Protein AF-A0A4Q2V1C2-F1 (afdb_monomer_lite)

pLDDT: mean 81.98, std 12.79, range [40.47, 96.19]

Secondary structure (DSSP, 8-state):
--TTSPPPHHHHHHHHHHHHHHHPSPEEEEETTEEEEEEEEHHHHHHHHHT-EEEEEEEEE-SS-TTSEEEEEEEEEP---HHHHHHHHHHHHHTTSEEETTSS---S--SSS-EEEE-HHHHHHHHHHHHHHT---HHHHHHHHHH----B-----TTT-PPP--HHHHHHH--------TTGGGGS-S-PPPEEEEEETTEEEEEE--HHHHHHHHHHHBS---HHHHHHHHHTT-

InterPro domains:
  IPR000591 DEP domain [PF00610] (192-237)
  IPR000591 DEP domain [PS50186] (188-238)
  IPR000591 DEP domain [SM00049] (19-120)
  IPR036388 Winged helix-like DNA-binding domain superfamily [G3DSA:1.10.10.10] (6-118)
  IPR036388 Winged helix-like DNA-binding domain superfamily [G3DSA:1.10.10.10] (180-238)
  IPR036390 Winged helix DNA-binding domain superfamily [SSF46785] (9-134)
  IPR036390 Winged helix DNA-binding domain superfamily [SSF46785] (173-238)
  IPR058855 RGS1/SST2-like, Fungal-Differentiation Regulator domain [PF25889] (11-145)

Sequence (238 aa):
MTDDDRPFTRDFKDLLSTLVVSLLPLSAHRVRLTQAEYTFISEDAINNLGSFKFSQSNRMPDPEDPSRIVTTATTTTFSMAKDMARPICQRFVDARFDESADGKYQQVYNMKGSIWQLTPKGITVLDRFCSRNGIQQKQMSELVNLGATKLVLLERDSRSDKLPHDQGTLEATVSAADSDSLHDYKNGLIGVTMAAERKVNGNMYRDTFTGKATTDWLMDCCTIVDKRETVEIVTLFV

Radius of gyration: 20.55 Å; chains: 1; bounding box: 59×57×51 Å

Structure (mmCIF, N/CA/C/O backbone):
data_AF-A0A4Q2V1C2-F1
#
_entry.id   AF-A0A4Q2V1C2-F1
#
loop_
_atom_site.group_PDB
_atom_site.id
_atom_site.type_symbol
_atom_site.label_atom_id
_atom_site.label_alt_id
_atom_site.label_comp_id
_atom_site.label_asym_id
_atom_site.label_entity_id
_atom_site.label_seq_id
_atom_site.pdbx_PDB_ins_code
_atom_site.Cartn_x
_atom_site.Cartn_y
_atom_site.Cartn_z
_atom_site.occupancy
_atom_site.B_iso_or_equiv
_atom_site.auth_seq_id
_atom_site.auth_comp_id
_atom_site.auth_asym_id
_atom_site.auth_atom_id
_atom_site.pdbx_PDB_model_num
ATOM 1 N N . MET A 1 1 ? -7.186 -13.401 -10.366 1.00 50.22 1 MET A N 1
ATOM 2 C CA . MET A 1 1 ? -8.202 -12.430 -9.911 1.00 50.22 1 MET A CA 1
ATOM 3 C C . MET A 1 1 ? -9.072 -13.137 -8.896 1.00 50.22 1 MET A C 1
ATOM 5 O O . MET A 1 1 ? -9.284 -14.333 -9.060 1.00 50.22 1 MET A O 1
ATOM 9 N N . THR A 1 2 ? -9.454 -12.455 -7.820 1.00 62.41 2 THR A N 1
ATOM 10 C CA . THR A 1 2 ? -10.395 -12.993 -6.822 1.00 62.41 2 THR A CA 1
ATOM 11 C C . THR A 1 2 ? -11.828 -12.937 -7.362 1.00 62.41 2 THR A C 1
ATOM 13 O O . THR A 1 2 ? -12.056 -12.302 -8.389 1.00 62.41 2 THR A O 1
ATOM 16 N N . ASP A 1 3 ? -12.791 -13.480 -6.616 1.00 60.59 3 ASP A N 1
ATOM 17 C CA . ASP A 1 3 ? -14.223 -13.470 -6.965 1.00 60.59 3 ASP A CA 1
ATOM 18 C C . ASP A 1 3 ? -14.789 -12.065 -7.277 1.00 60.59 3 ASP A C 1
ATOM 20 O O . ASP A 1 3 ? -15.696 -11.939 -8.092 1.00 60.59 3 ASP A O 1
ATOM 24 N N . ASP A 1 4 ? -14.210 -11.007 -6.692 1.00 64.88 4 ASP A N 1
ATOM 25 C CA . ASP A 1 4 ? -14.623 -9.606 -6.897 1.00 64.88 4 ASP A CA 1
ATOM 26 C C . ASP A 1 4 ? -13.775 -8.839 -7.942 1.00 64.88 4 ASP A C 1
ATOM 28 O O . ASP A 1 4 ? -13.641 -7.615 -7.864 1.00 64.88 4 ASP A O 1
ATOM 32 N N . ASP A 1 5 ? -13.118 -9.541 -8.875 1.00 65.38 5 ASP A N 1
ATOM 33 C CA . ASP A 1 5 ? -12.248 -8.982 -9.934 1.00 65.38 5 ASP A CA 1
ATOM 34 C C . ASP A 1 5 ? -11.049 -8.139 -9.442 1.00 65.38 5 ASP A C 1
ATOM 36 O O . ASP A 1 5 ? -10.317 -7.515 -10.221 1.00 65.38 5 ASP A O 1
ATOM 40 N N . ARG A 1 6 ? -10.777 -8.136 -8.133 1.00 73.12 6 ARG A N 1
ATOM 41 C CA . ARG A 1 6 ? -9.581 -7.508 -7.565 1.00 73.12 6 ARG A CA 1
ATOM 42 C C . ARG A 1 6 ? -8.350 -8.419 -7.717 1.00 73.12 6 ARG A C 1
ATOM 44 O O . ARG A 1 6 ? -8.460 -9.653 -7.720 1.00 73.12 6 ARG A O 1
ATOM 51 N N . PRO A 1 7 ? -7.151 -7.834 -7.894 1.00 80.44 7 PRO A N 1
ATOM 52 C CA . PRO A 1 7 ? -5.913 -8.595 -7.790 1.00 80.44 7 PRO A CA 1
ATOM 53 C C . PRO A 1 7 ? -5.755 -9.135 -6.365 1.00 80.44 7 PRO A C 1
ATOM 55 O O . PRO A 1 7 ? -6.263 -8.539 -5.416 1.00 80.44 7 PRO A O 1
ATOM 58 N N . PHE A 1 8 ? -5.019 -10.239 -6.222 1.00 85.19 8 PHE A N 1
ATOM 59 C CA . PHE A 1 8 ? -4.657 -10.753 -4.904 1.00 85.19 8 PHE A CA 1
ATOM 60 C C . PHE A 1 8 ? -3.872 -9.688 -4.138 1.00 85.19 8 PHE A C 1
ATOM 62 O O . PHE A 1 8 ? -3.018 -8.993 -4.693 1.00 85.19 8 PHE A O 1
ATOM 69 N N . THR A 1 9 ? -4.113 -9.598 -2.838 1.00 90.38 9 THR A N 1
ATOM 70 C CA . THR A 1 9 ? -3.507 -8.590 -1.967 1.00 90.38 9 THR A CA 1
ATOM 71 C C . THR A 1 9 ? -1.985 -8.670 -1.947 1.00 90.38 9 THR A C 1
ATOM 73 O O . THR A 1 9 ? -1.310 -7.644 -1.847 1.00 90.38 9 THR A O 1
ATOM 76 N N . ARG A 1 10 ? -1.422 -9.879 -2.063 1.00 88.69 10 ARG A N 1
ATOM 77 C CA . ARG A 1 10 ? 0.026 -10.068 -2.213 1.00 88.69 10 ARG A CA 1
ATOM 78 C C . ARG A 1 10 ? 0.537 -9.430 -3.503 1.00 88.69 10 ARG A C 1
ATOM 80 O O . ARG A 1 10 ? 1.459 -8.626 -3.446 1.00 88.69 10 ARG A O 1
A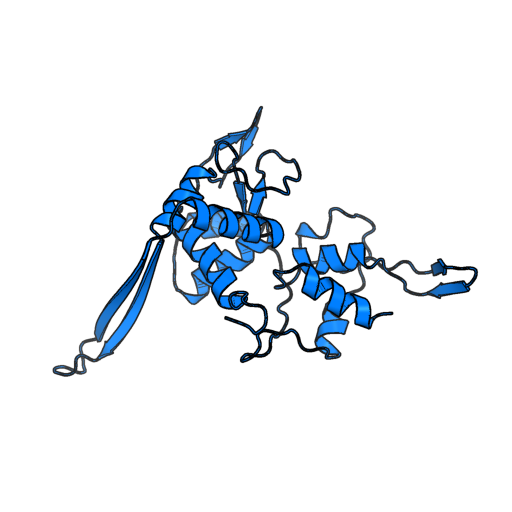TOM 87 N N . ASP A 1 11 ? -0.091 -9.739 -4.631 1.00 87.94 11 ASP A N 1
ATOM 88 C CA . ASP A 1 11 ? 0.330 -9.238 -5.941 1.00 87.94 11 ASP A CA 1
ATOM 89 C C . ASP A 1 11 ? 0.179 -7.711 -6.018 1.00 87.94 11 ASP A C 1
ATOM 91 O O . ASP A 1 11 ? 1.019 -7.023 -6.589 1.00 87.94 11 ASP A O 1
ATOM 95 N N . PHE A 1 12 ? -0.849 -7.157 -5.369 1.00 91.75 12 PHE A N 1
ATOM 96 C CA . PHE A 1 12 ? -1.052 -5.713 -5.267 1.00 91.75 12 PHE A CA 1
ATOM 97 C C . PHE A 1 12 ? 0.057 -5.003 -4.465 1.00 91.75 12 PHE A C 1
ATOM 99 O O . PHE A 1 12 ? 0.540 -3.947 -4.874 1.00 91.75 12 PHE A O 1
ATOM 106 N N . LYS A 1 13 ? 0.512 -5.595 -3.353 1.00 92.94 13 LYS A N 1
ATOM 107 C CA . LYS A 1 13 ? 1.656 -5.097 -2.563 1.00 92.94 13 LYS A CA 1
ATOM 108 C C . LYS A 1 13 ? 2.979 -5.216 -3.316 1.00 92.94 13 LYS A C 1
ATOM 110 O O . LYS A 1 13 ? 3.824 -4.323 -3.241 1.00 92.94 13 LYS A O 1
ATOM 115 N N . ASP A 1 14 ? 3.151 -6.310 -4.047 1.00 91.50 14 ASP A N 1
ATOM 116 C CA . ASP A 1 14 ? 4.330 -6.540 -4.875 1.00 91.50 14 ASP A CA 1
ATOM 117 C C . ASP A 1 14 ? 4.375 -5.552 -6.049 1.00 91.50 14 ASP A C 1
ATOM 119 O O . ASP A 1 14 ? 5.451 -5.065 -6.397 1.00 91.50 14 ASP A O 1
ATOM 123 N N . LEU A 1 15 ? 3.216 -5.185 -6.607 1.00 91.19 15 LEU A N 1
ATOM 124 C CA . LEU A 1 15 ? 3.098 -4.161 -7.644 1.00 91.19 15 LEU A CA 1
ATOM 125 C C . LEU A 1 15 ? 3.537 -2.782 -7.135 1.00 91.19 15 LEU A C 1
ATOM 127 O O . LEU A 1 15 ? 4.361 -2.143 -7.789 1.00 91.19 15 LEU A O 1
ATOM 131 N N . LEU A 1 16 ? 3.053 -2.355 -5.960 1.00 94.62 16 LEU A N 1
ATOM 132 C CA . LEU A 1 16 ? 3.532 -1.132 -5.299 1.00 94.62 16 LEU A CA 1
ATOM 133 C C . LEU A 1 16 ? 5.053 -1.181 -5.118 1.00 94.62 16 LEU A C 1
ATOM 135 O O . LEU A 1 16 ? 5.765 -0.257 -5.500 1.00 94.62 16 LEU A O 1
ATOM 139 N N . SER A 1 17 ? 5.556 -2.272 -4.542 1.00 94.44 17 SER A N 1
ATOM 140 C CA . SER A 1 17 ? 6.973 -2.385 -4.200 1.00 94.44 17 SER A CA 1
ATOM 141 C C . SER A 1 17 ? 7.856 -2.352 -5.444 1.00 94.44 17 SER A C 1
ATOM 143 O O . SER A 1 17 ? 8.878 -1.676 -5.463 1.00 94.44 17 SER A O 1
ATOM 145 N N . THR A 1 18 ? 7.436 -3.027 -6.512 1.00 90.69 18 THR A N 1
ATOM 146 C CA . THR A 1 18 ? 8.155 -3.019 -7.789 1.00 90.69 18 THR A CA 1
ATOM 147 C C . THR A 1 18 ? 8.153 -1.627 -8.419 1.00 90.69 18 THR A C 1
ATOM 149 O O . THR A 1 18 ? 9.194 -1.186 -8.904 1.00 90.69 18 THR A O 1
ATOM 152 N N . LEU A 1 19 ? 7.020 -0.913 -8.368 1.00 92.75 19 LEU A N 1
ATOM 153 C CA . LEU A 1 19 ? 6.944 0.478 -8.811 1.00 92.75 19 LEU A CA 1
ATOM 154 C C . LEU A 1 19 ? 7.956 1.336 -8.049 1.00 92.75 19 LEU A C 1
ATOM 156 O O . LEU A 1 19 ? 8.794 1.979 -8.674 1.00 92.75 19 LEU A O 1
ATOM 160 N N . VAL A 1 20 ? 7.946 1.309 -6.716 1.00 94.31 20 VAL A N 1
ATOM 161 C CA . VAL A 1 20 ? 8.861 2.149 -5.932 1.00 94.31 20 VAL A CA 1
ATOM 162 C C . VAL A 1 20 ? 10.317 1.762 -6.175 1.00 94.31 20 VAL A C 1
ATOM 164 O O . VAL A 1 20 ? 11.134 2.646 -6.401 1.00 94.31 20 VAL A O 1
ATOM 167 N N . VAL A 1 21 ? 10.647 0.465 -6.222 1.00 92.00 21 VAL A N 1
ATOM 168 C CA . VAL A 1 21 ? 12.006 -0.003 -6.549 1.00 92.00 21 VAL A CA 1
ATOM 169 C C . VAL A 1 21 ? 12.475 0.545 -7.895 1.00 92.00 21 VAL A C 1
ATOM 171 O O . VAL A 1 21 ? 13.628 0.946 -8.021 1.00 92.00 21 VAL A O 1
ATOM 174 N N . SER A 1 22 ? 11.596 0.594 -8.893 1.00 90.44 22 SER A N 1
ATOM 175 C CA . SER A 1 22 ? 11.933 1.125 -10.215 1.00 90.44 22 SER A CA 1
ATOM 176 C C . SER A 1 22 ? 12.067 2.655 -10.263 1.00 90.44 22 SER A C 1
ATOM 178 O O . SER A 1 22 ? 12.644 3.181 -11.213 1.00 90.44 22 SER A O 1
ATOM 180 N N . LEU A 1 23 ? 11.542 3.357 -9.253 1.00 92.31 23 LEU A N 1
ATOM 181 C CA . LEU A 1 23 ? 11.701 4.798 -9.054 1.00 92.31 23 LEU A CA 1
ATOM 182 C C . LEU A 1 23 ? 12.908 5.133 -8.164 1.00 92.31 23 LEU A C 1
ATOM 184 O O . LEU A 1 23 ? 13.237 6.307 -8.018 1.00 92.31 23 LEU A O 1
ATOM 188 N N . LEU A 1 24 ? 13.569 4.137 -7.561 1.00 90.12 24 LEU A N 1
ATOM 189 C CA . LEU A 1 24 ? 14.760 4.380 -6.754 1.00 90.12 24 LEU A CA 1
ATOM 190 C C . LEU A 1 24 ? 15.947 4.827 -7.636 1.00 90.12 24 LEU A C 1
ATOM 192 O O . LEU A 1 24 ? 16.193 4.226 -8.685 1.00 90.12 24 LEU A O 1
ATOM 196 N N . PRO A 1 25 ? 16.749 5.807 -7.176 1.00 93.38 25 PRO A N 1
ATOM 197 C CA . PRO A 1 25 ? 16.585 6.533 -5.917 1.00 93.38 25 PRO A CA 1
ATOM 198 C C . PRO A 1 25 ? 15.477 7.604 -5.978 1.00 93.38 25 PRO A C 1
ATOM 200 O O . PRO A 1 25 ? 15.414 8.397 -6.916 1.00 93.38 25 PRO A O 1
ATOM 203 N N . LEU A 1 26 ? 14.642 7.666 -4.935 1.00 93.75 26 LEU A N 1
ATOM 204 C CA . LEU A 1 26 ? 13.635 8.714 -4.763 1.00 93.75 26 LEU A CA 1
ATOM 205 C C . LEU A 1 26 ? 14.312 10.073 -4.575 1.00 93.75 26 LEU A C 1
ATOM 207 O O . LEU A 1 26 ? 15.364 10.176 -3.940 1.00 93.75 26 LEU A O 1
ATOM 211 N N . SER A 1 27 ? 13.688 11.118 -5.109 1.00 92.88 27 SER A N 1
ATOM 212 C CA . SER A 1 27 ? 14.264 12.462 -5.152 1.00 92.88 27 SER A CA 1
ATOM 213 C C . SER A 1 27 ? 13.623 13.386 -4.123 1.00 92.88 27 SER A C 1
ATOM 215 O O . SER A 1 27 ? 12.524 13.139 -3.624 1.00 92.88 27 SER A O 1
ATOM 217 N N . ALA A 1 28 ? 14.305 14.481 -3.808 1.00 93.56 28 ALA A N 1
ATOM 218 C CA . ALA A 1 28 ? 13.717 15.552 -3.026 1.00 93.56 28 ALA A CA 1
ATOM 219 C C . ALA A 1 28 ? 12.961 16.514 -3.944 1.00 93.56 28 ALA A C 1
ATOM 221 O O . ALA A 1 28 ? 13.507 16.986 -4.943 1.00 93.56 28 ALA A O 1
ATOM 222 N N . HIS A 1 29 ? 11.721 16.841 -3.592 1.00 94.56 29 HIS A N 1
ATOM 223 C CA . HIS A 1 29 ? 10.921 17.803 -4.340 1.00 94.56 29 HIS A CA 1
ATOM 224 C C . HIS A 1 29 ? 10.479 18.949 -3.436 1.00 94.56 29 HIS A C 1
ATOM 226 O O . HIS A 1 29 ? 10.170 18.779 -2.254 1.00 94.56 29 HIS A O 1
ATOM 232 N N . ARG A 1 30 ? 10.441 20.158 -4.002 1.00 90.00 30 ARG A N 1
ATOM 233 C CA . ARG A 1 30 ? 9.943 21.334 -3.292 1.00 90.00 30 ARG A CA 1
ATOM 234 C C . ARG A 1 30 ? 8.421 21.298 -3.255 1.00 90.00 30 ARG A C 1
ATOM 236 O O . ARG A 1 30 ? 7.772 21.317 -4.297 1.00 90.00 30 ARG A O 1
ATOM 243 N N . VAL A 1 31 ? 7.864 21.344 -2.052 1.00 85.94 31 VAL A N 1
ATOM 244 C CA . VAL A 1 31 ? 6.424 21.388 -1.820 1.00 85.94 31 VAL A CA 1
ATOM 245 C C . VAL A 1 31 ? 6.095 22.662 -1.050 1.00 85.94 31 VAL A C 1
ATOM 247 O O . VAL A 1 31 ? 6.377 22.803 0.137 1.00 85.94 31 VAL A O 1
ATOM 250 N N . ARG A 1 32 ? 5.506 23.644 -1.741 1.00 80.31 32 ARG A N 1
ATOM 251 C CA . ARG A 1 32 ? 5.244 24.995 -1.206 1.00 80.31 32 ARG A CA 1
ATOM 252 C C . ARG A 1 32 ? 6.526 25.678 -0.682 1.00 80.31 32 ARG A C 1
ATOM 254 O O . ARG A 1 32 ? 7.345 26.152 -1.474 1.00 80.31 32 ARG A O 1
ATOM 261 N N . LEU A 1 33 ? 6.671 25.767 0.643 1.00 83.50 33 LEU A N 1
ATOM 262 C CA . LEU A 1 33 ? 7.766 26.442 1.349 1.00 83.50 33 LEU A CA 1
ATOM 263 C C . LEU A 1 33 ? 8.803 25.463 1.916 1.00 83.50 33 LEU A C 1
ATOM 265 O O . LEU A 1 33 ? 9.842 25.913 2.388 1.00 83.50 33 LEU A O 1
ATOM 269 N N . THR A 1 34 ? 8.540 24.157 1.865 1.00 86.56 34 THR A N 1
ATOM 270 C CA . THR A 1 34 ? 9.420 23.114 2.402 1.00 86.56 34 THR A CA 1
ATOM 271 C C . THR A 1 34 ? 9.931 22.205 1.287 1.00 86.56 34 THR A C 1
ATOM 273 O O . THR A 1 34 ? 9.389 22.167 0.180 1.00 86.56 34 THR A O 1
ATOM 276 N N . GLN A 1 35 ? 11.012 21.487 1.569 1.00 88.94 35 GLN A N 1
AT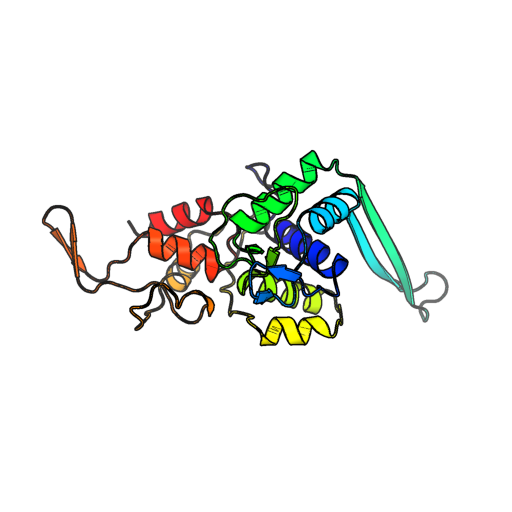OM 277 C CA . GLN A 1 35 ? 11.525 20.417 0.722 1.00 88.94 35 GLN A CA 1
ATOM 278 C C . GLN A 1 35 ? 11.143 19.088 1.366 1.00 88.94 35 GLN A C 1
ATOM 280 O O . GLN A 1 35 ? 11.389 18.893 2.555 1.00 88.94 35 GLN A O 1
ATOM 285 N N . ALA A 1 36 ? 10.494 18.219 0.596 1.00 90.94 36 ALA A N 1
ATOM 286 C CA . ALA A 1 36 ? 10.142 16.875 1.022 1.00 90.94 36 ALA A CA 1
ATOM 287 C C . ALA A 1 36 ? 11.142 15.890 0.408 1.00 90.94 36 ALA A C 1
ATOM 289 O O . ALA A 1 36 ? 11.310 15.841 -0.813 1.00 90.94 36 ALA A O 1
ATOM 290 N N . GLU A 1 37 ? 11.828 15.145 1.268 1.00 92.88 37 GLU A N 1
ATOM 291 C CA . GLU A 1 37 ? 12.797 14.116 0.890 1.00 92.88 37 GLU A CA 1
ATOM 292 C C . GLU A 1 37 ? 12.085 12.797 0.555 1.00 92.88 37 GLU A C 1
ATOM 294 O O . GLU A 1 37 ? 10.981 12.547 1.033 1.00 92.88 37 GLU A O 1
ATOM 299 N N . TYR A 1 38 ? 12.734 11.935 -0.233 1.00 93.81 38 TYR A N 1
ATOM 300 C CA . TYR A 1 38 ? 12.223 10.604 -0.599 1.00 93.81 38 TYR A CA 1
ATOM 301 C C . TYR A 1 38 ? 10.826 10.622 -1.243 1.00 93.81 38 TYR A C 1
ATOM 303 O O . TYR A 1 38 ? 9.935 9.851 -0.885 1.00 93.81 38 TYR A O 1
ATOM 311 N N . THR A 1 39 ? 10.640 11.505 -2.221 1.00 95.56 39 THR A N 1
ATOM 312 C CA . THR A 1 39 ? 9.370 11.695 -2.928 1.00 95.56 39 THR A CA 1
ATOM 313 C C . THR A 1 39 ? 9.464 11.301 -4.401 1.00 95.56 39 THR A C 1
ATOM 315 O O . THR A 1 39 ? 10.550 11.195 -4.979 1.00 95.56 39 THR A O 1
ATOM 318 N N . PHE A 1 40 ? 8.304 11.119 -5.031 1.00 96.19 40 PHE A N 1
ATOM 319 C CA . PHE A 1 40 ? 8.157 10.945 -6.476 1.00 96.19 40 PHE A CA 1
ATOM 320 C C . PHE A 1 40 ? 6.987 11.778 -7.010 1.00 96.19 40 PHE A C 1
ATOM 322 O O . PHE A 1 40 ? 6.046 12.102 -6.282 1.00 96.19 40 PHE A O 1
ATOM 329 N N . ILE A 1 41 ? 7.035 12.137 -8.292 1.00 95.50 41 ILE A N 1
ATOM 330 C CA . ILE A 1 41 ? 5.949 12.868 -8.956 1.00 95.50 41 ILE A CA 1
ATOM 331 C C . ILE A 1 41 ? 4.964 11.911 -9.627 1.00 95.50 41 ILE A C 1
ATOM 333 O O . ILE A 1 41 ? 5.295 10.780 -9.990 1.00 95.50 41 ILE A O 1
ATOM 337 N N . SER A 1 42 ? 3.732 12.384 -9.807 1.00 94.81 42 SER A N 1
ATOM 338 C CA . SER A 1 42 ? 2.630 11.577 -10.348 1.00 94.81 42 SER A CA 1
ATOM 339 C C . SER A 1 42 ? 2.926 11.020 -11.739 1.00 94.81 42 SER A C 1
ATOM 341 O O . SER A 1 42 ? 2.608 9.876 -12.064 1.00 94.81 42 SER A O 1
ATOM 343 N N . GLU A 1 43 ? 3.550 11.850 -12.566 1.00 93.44 43 GLU A N 1
ATOM 344 C CA . GLU A 1 43 ? 3.906 11.538 -13.938 1.00 93.44 43 GLU A CA 1
ATOM 345 C C . GLU A 1 43 ? 4.885 10.368 -14.019 1.00 93.44 43 GLU A C 1
ATOM 347 O O . GLU A 1 43 ? 4.700 9.486 -14.859 1.00 93.44 43 GLU A O 1
ATOM 352 N N . ASP A 1 44 ? 5.887 10.330 -13.141 1.00 93.38 44 ASP A N 1
ATOM 353 C CA . ASP A 1 44 ? 6.917 9.291 -13.143 1.00 93.38 44 ASP A CA 1
ATOM 354 C C . ASP A 1 44 ? 6.323 7.937 -12.772 1.00 93.38 44 ASP A C 1
ATOM 356 O O . ASP A 1 44 ? 6.545 6.953 -13.480 1.00 93.38 44 ASP A O 1
ATOM 360 N N . ALA A 1 45 ? 5.481 7.899 -11.737 1.00 93.50 45 ALA A N 1
ATOM 361 C CA . ALA A 1 45 ? 4.778 6.684 -11.348 1.00 93.50 45 ALA A CA 1
ATOM 362 C C . ALA A 1 45 ? 3.861 6.162 -12.469 1.00 93.50 45 ALA A C 1
ATOM 364 O O . ALA A 1 45 ? 3.903 4.980 -12.811 1.00 93.50 45 ALA A O 1
ATOM 365 N N . ILE A 1 46 ? 3.077 7.045 -13.100 1.00 92.38 46 ILE A N 1
ATOM 366 C CA . ILE A 1 46 ? 2.188 6.677 -14.214 1.00 92.38 46 ILE A CA 1
ATOM 367 C C . ILE A 1 46 ? 2.984 6.175 -15.424 1.00 92.38 46 ILE A C 1
ATOM 369 O O . ILE A 1 46 ? 2.604 5.180 -16.041 1.00 92.38 46 ILE A O 1
ATOM 373 N N . ASN A 1 47 ? 4.074 6.853 -15.789 1.00 90.19 47 ASN A N 1
ATOM 374 C CA . ASN A 1 47 ? 4.908 6.456 -16.924 1.00 90.19 47 ASN A CA 1
ATOM 375 C C . ASN A 1 47 ? 5.592 5.104 -16.667 1.00 90.19 47 ASN A C 1
ATOM 377 O O . ASN A 1 47 ? 5.688 4.276 -17.578 1.00 90.19 47 ASN A O 1
ATOM 381 N N . ASN A 1 48 ? 6.027 4.864 -15.429 1.00 88.62 48 ASN A N 1
ATOM 382 C CA . ASN A 1 48 ? 6.655 3.614 -15.038 1.00 88.62 48 ASN A CA 1
ATOM 383 C C . ASN A 1 48 ? 5.660 2.444 -15.070 1.00 88.62 48 ASN A C 1
ATOM 385 O O . ASN A 1 48 ? 5.914 1.444 -15.739 1.00 88.62 48 ASN A O 1
ATOM 389 N N . LEU A 1 49 ? 4.468 2.614 -14.485 1.00 86.56 49 LEU A N 1
ATOM 390 C CA . LEU A 1 49 ? 3.385 1.628 -14.589 1.00 86.56 49 LEU A CA 1
ATOM 391 C C . LEU A 1 49 ? 2.950 1.379 -16.041 1.00 86.56 49 LEU A C 1
ATOM 393 O O . LEU A 1 49 ? 2.616 0.254 -16.404 1.00 86.56 49 LEU A O 1
ATOM 397 N N . GLY A 1 50 ? 2.982 2.407 -16.894 1.00 78.81 50 GLY A N 1
ATOM 398 C CA . GLY A 1 50 ? 2.666 2.271 -18.318 1.00 78.81 50 GLY A CA 1
ATOM 399 C C . GLY A 1 50 ? 3.653 1.395 -19.101 1.00 78.81 50 GLY A C 1
ATOM 400 O O . GLY A 1 50 ? 3.295 0.842 -20.141 1.00 78.81 50 GLY A O 1
ATOM 401 N N . SER A 1 51 ? 4.880 1.238 -18.600 1.00 72.44 51 SER A N 1
ATOM 402 C CA . SER A 1 51 ? 5.965 0.475 -19.233 1.00 72.44 51 SER A CA 1
ATOM 403 C C . SER A 1 51 ? 6.527 -0.624 -18.325 1.00 72.44 51 SER A C 1
ATOM 405 O O . SER A 1 51 ? 7.687 -1.017 -18.460 1.00 72.44 51 SER A O 1
ATOM 407 N N . PHE A 1 52 ? 5.700 -1.116 -17.403 1.00 69.75 52 PHE A N 1
ATOM 408 C CA . PHE A 1 52 ? 6.107 -1.966 -16.296 1.00 69.75 52 PHE A CA 1
ATOM 409 C C . PHE A 1 52 ? 6.780 -3.263 -16.770 1.00 69.75 52 PHE A C 1
ATOM 411 O O . PHE A 1 52 ? 6.215 -4.039 -17.542 1.00 69.75 52 PHE A O 1
ATOM 418 N N . LYS A 1 53 ? 7.999 -3.525 -16.289 1.00 65.38 53 LYS A N 1
ATOM 419 C CA . LYS A 1 53 ? 8.765 -4.743 -16.592 1.00 65.38 53 LYS A CA 1
ATOM 420 C C . LYS A 1 53 ? 9.006 -5.520 -15.311 1.00 65.38 53 LYS A C 1
ATOM 422 O O . LYS A 1 53 ? 9.759 -5.081 -14.450 1.00 65.38 53 LYS A O 1
ATOM 427 N N . PHE A 1 54 ? 8.397 -6.691 -15.207 1.00 61.03 54 PHE A N 1
ATOM 428 C CA . PHE A 1 54 ? 8.634 -7.620 -14.113 1.00 61.03 54 PHE A CA 1
ATOM 429 C C . PHE A 1 54 ? 9.690 -8.641 -14.536 1.00 61.03 54 PHE A C 1
ATOM 431 O O . PHE A 1 54 ? 9.485 -9.359 -15.511 1.00 61.03 54 PHE A O 1
ATOM 438 N N . SER A 1 55 ? 10.820 -8.708 -13.830 1.00 58.28 55 SER A N 1
ATOM 439 C CA . SER A 1 55 ? 11.885 -9.676 -14.116 1.00 58.28 55 SER A CA 1
ATOM 440 C C . SER A 1 55 ? 12.002 -10.688 -12.981 1.00 58.28 55 SER A C 1
ATOM 442 O O . SER A 1 55 ? 12.268 -10.315 -11.842 1.00 58.28 55 SER A O 1
ATOM 444 N N . GLN A 1 56 ? 11.802 -11.968 -13.290 1.00 60.09 56 GLN A N 1
ATOM 445 C CA . GLN A 1 56 ? 11.988 -13.082 -12.366 1.00 60.09 56 GLN A CA 1
ATOM 446 C C . GLN A 1 56 ? 13.247 -13.859 -12.749 1.00 60.09 56 GLN A C 1
ATOM 448 O O . GLN A 1 56 ? 13.374 -14.337 -13.876 1.00 60.09 56 GLN A O 1
ATOM 453 N N . SER A 1 57 ? 14.176 -14.017 -11.809 1.00 67.38 57 SER A N 1
ATOM 454 C CA . SER A 1 57 ? 15.386 -14.813 -12.012 1.00 67.38 57 SER A CA 1
ATOM 455 C C . SER A 1 57 ? 15.215 -16.224 -11.452 1.00 67.38 57 SER A C 1
ATOM 457 O O . SER A 1 57 ? 14.994 -16.384 -10.254 1.00 67.38 57 SER A O 1
ATOM 459 N N . ASN A 1 58 ? 15.395 -17.237 -12.293 1.00 70.88 58 ASN A N 1
ATOM 460 C CA . ASN A 1 58 ? 15.417 -18.645 -11.913 1.00 70.88 58 ASN A CA 1
ATOM 461 C C . ASN A 1 58 ? 16.843 -19.177 -12.037 1.00 70.88 58 ASN A C 1
ATOM 463 O O . ASN A 1 58 ? 17.474 -19.038 -13.084 1.00 70.88 58 ASN A O 1
ATOM 467 N N . ARG A 1 59 ? 17.358 -19.781 -10.964 1.00 77.75 59 ARG A N 1
ATOM 468 C CA . ARG A 1 59 ? 18.679 -20.416 -10.939 1.00 77.75 59 ARG A CA 1
ATOM 469 C C . ARG A 1 59 ? 18.499 -21.921 -11.000 1.00 77.75 59 ARG A C 1
ATOM 471 O O . ARG A 1 59 ? 17.869 -22.492 -10.116 1.00 77.75 59 ARG A O 1
ATOM 478 N N . MET A 1 60 ? 19.035 -22.545 -12.036 1.00 77.69 60 MET A N 1
ATOM 479 C CA . MET A 1 60 ? 18.996 -23.993 -12.225 1.00 77.69 60 MET A CA 1
ATOM 480 C C . MET A 1 60 ? 20.411 -24.490 -12.547 1.00 77.69 60 MET A C 1
ATOM 482 O O . MET A 1 60 ? 21.182 -23.731 -13.132 1.00 77.69 60 MET A O 1
ATOM 486 N N . PRO A 1 61 ? 20.794 -25.715 -12.152 1.00 77.44 61 PRO A N 1
ATOM 487 C CA . PRO A 1 61 ? 22.056 -26.304 -12.593 1.00 77.44 61 PRO A CA 1
ATOM 488 C C . PRO A 1 61 ? 22.072 -26.414 -14.120 1.00 77.44 61 PRO A C 1
ATOM 490 O O . PRO A 1 61 ? 21.029 -26.677 -14.724 1.00 77.44 61 PRO A O 1
ATOM 493 N N . ASP A 1 62 ? 23.230 -26.198 -14.739 1.00 78.56 62 ASP A N 1
ATOM 494 C CA . ASP A 1 62 ? 23.406 -26.425 -16.173 1.00 78.56 62 ASP A CA 1
ATOM 495 C C . ASP A 1 62 ? 23.116 -27.910 -16.486 1.00 78.56 62 ASP A C 1
ATOM 497 O O . ASP A 1 62 ? 23.684 -28.781 -15.818 1.00 78.56 62 ASP A O 1
ATOM 501 N N . PRO A 1 63 ? 22.235 -28.230 -17.456 1.00 79.50 63 PRO A N 1
ATOM 502 C CA . PRO A 1 63 ? 21.955 -29.611 -17.847 1.00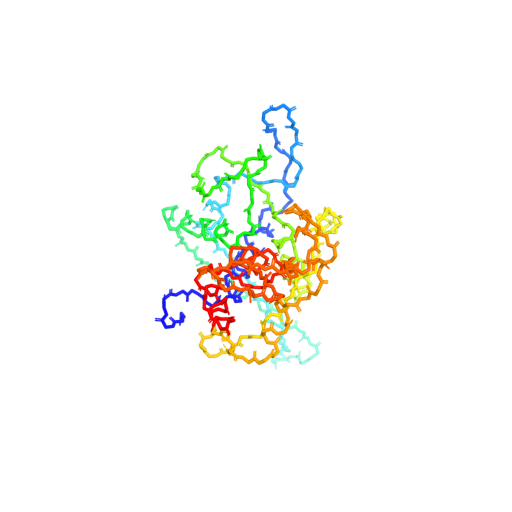 79.50 63 PRO A CA 1
ATOM 503 C C . PRO A 1 63 ? 23.200 -30.384 -18.303 1.00 79.50 63 PRO A C 1
ATOM 505 O O . PRO A 1 63 ? 23.253 -31.599 -18.125 1.00 79.50 63 PRO A O 1
ATOM 508 N N . GLU A 1 64 ? 24.190 -29.686 -18.868 1.00 83.31 64 GLU A N 1
ATOM 509 C CA . GLU A 1 64 ? 25.419 -30.275 -19.414 1.00 83.31 64 GLU A CA 1
ATOM 510 C C . GLU A 1 64 ? 26.568 -30.300 -18.387 1.00 83.31 64 GLU A C 1
ATOM 512 O O . GLU A 1 64 ? 27.500 -31.094 -18.511 1.00 83.31 64 GLU A O 1
ATOM 517 N N . ASP A 1 65 ? 26.507 -29.451 -17.356 1.00 83.75 65 ASP A N 1
ATOM 518 C CA . ASP A 1 65 ? 27.508 -29.376 -16.286 1.00 83.75 65 ASP A CA 1
ATOM 519 C C . ASP A 1 65 ? 26.862 -29.016 -14.932 1.00 83.75 65 ASP A C 1
ATOM 521 O O . ASP A 1 65 ? 26.750 -27.837 -14.576 1.00 83.75 65 ASP A O 1
ATOM 525 N N . PRO A 1 66 ? 26.501 -30.017 -14.107 1.00 81.06 66 PRO A N 1
ATOM 526 C CA . PRO A 1 66 ? 25.831 -29.801 -12.824 1.00 81.06 66 PRO A CA 1
ATOM 527 C C . PRO A 1 66 ? 26.613 -28.947 -11.811 1.00 81.06 66 PRO A C 1
ATOM 529 O O . PRO A 1 66 ? 26.040 -28.522 -10.807 1.00 81.06 66 PRO A O 1
ATOM 532 N N . SER A 1 67 ? 27.911 -28.700 -12.037 1.00 83.38 67 SER A N 1
ATOM 533 C CA . SER A 1 67 ? 28.732 -27.821 -11.194 1.00 83.38 67 SER A CA 1
ATOM 534 C C . SER A 1 67 ? 28.531 -26.328 -11.495 1.00 83.38 67 SER A C 1
ATOM 536 O O . SER A 1 67 ? 28.904 -25.471 -10.689 1.00 83.38 67 SER A O 1
ATOM 538 N N . ARG A 1 68 ? 27.904 -25.998 -12.631 1.00 83.12 68 ARG A N 1
ATOM 539 C CA . ARG A 1 68 ? 27.619 -24.631 -13.074 1.00 83.12 68 ARG A CA 1
ATOM 540 C C . ARG A 1 68 ? 26.160 -24.274 -12.811 1.00 83.12 68 ARG A C 1
ATOM 542 O O . ARG A 1 68 ? 25.247 -25.036 -13.104 1.00 83.12 68 ARG A O 1
ATOM 549 N N . ILE A 1 69 ? 25.927 -23.073 -12.281 1.00 82.44 69 ILE A N 1
ATOM 550 C CA . ILE A 1 69 ? 24.577 -22.541 -12.053 1.00 82.44 69 ILE A CA 1
ATOM 551 C C . ILE A 1 69 ? 24.200 -21.632 -13.227 1.00 82.44 69 ILE A C 1
ATOM 553 O O . ILE A 1 69 ? 24.813 -20.582 -13.425 1.00 82.44 69 ILE A O 1
ATOM 557 N N . VAL A 1 70 ? 23.159 -21.998 -13.972 1.00 78.19 70 VAL A N 1
ATOM 558 C CA . VAL A 1 70 ? 22.547 -21.169 -15.015 1.00 78.19 70 VAL A CA 1
ATOM 559 C C . VAL A 1 70 ? 21.488 -20.272 -14.383 1.00 78.19 70 VAL A C 1
ATOM 561 O O . VAL A 1 70 ? 20.546 -20.739 -13.743 1.00 78.19 70 VAL A O 1
ATOM 564 N N . THR A 1 71 ? 21.628 -18.960 -14.567 1.00 79.31 71 THR A N 1
ATOM 565 C CA . THR A 1 71 ? 20.613 -17.981 -14.154 1.00 79.31 71 THR A CA 1
ATOM 566 C C . THR A 1 71 ? 19.796 -17.562 -15.371 1.00 79.31 71 THR A C 1
ATOM 568 O O . THR A 1 71 ? 20.298 -16.857 -16.240 1.00 79.31 71 THR A O 1
ATOM 571 N N . THR A 1 72 ? 18.533 -17.976 -15.427 1.00 78.06 72 THR A N 1
ATOM 572 C CA . THR A 1 72 ? 17.570 -17.550 -16.449 1.00 78.06 72 THR A CA 1
ATOM 573 C C . THR A 1 72 ? 16.729 -16.406 -15.897 1.00 78.06 72 THR A C 1
ATOM 575 O O . THR A 1 72 ? 15.965 -16.605 -14.955 1.00 78.06 72 THR A O 1
ATOM 578 N N . ALA A 1 73 ? 16.850 -15.206 -16.466 1.00 74.88 73 ALA A N 1
ATOM 579 C CA . ALA A 1 73 ? 15.990 -14.073 -16.126 1.00 74.88 73 ALA A CA 1
ATOM 580 C C . ALA A 1 73 ? 14.816 -13.991 -17.115 1.00 74.88 73 ALA A C 1
ATOM 582 O O . ALA A 1 73 ? 15.000 -13.639 -18.279 1.00 74.88 73 ALA A O 1
ATOM 583 N N . THR A 1 74 ? 13.606 -14.312 -16.661 1.00 70.69 74 THR A N 1
ATOM 584 C CA . THR A 1 74 ? 12.377 -14.126 -17.443 1.00 70.69 74 THR A CA 1
ATOM 585 C C . THR A 1 74 ? 11.840 -12.729 -17.177 1.00 70.69 74 THR A C 1
ATOM 587 O O . THR A 1 74 ? 11.439 -12.430 -16.056 1.00 70.69 74 THR A O 1
ATOM 590 N N . THR A 1 75 ? 11.834 -11.865 -18.195 1.00 69.06 75 THR A N 1
ATOM 591 C CA . THR A 1 75 ? 11.300 -10.501 -18.077 1.00 69.06 75 THR A CA 1
ATOM 592 C C . THR A 1 75 ? 9.959 -10.390 -18.793 1.00 69.06 75 THR A C 1
ATOM 594 O O . THR A 1 75 ? 9.907 -10.362 -20.020 1.00 69.06 75 THR A O 1
ATOM 597 N N . THR A 1 76 ? 8.875 -10.293 -18.030 1.00 65.06 76 THR A N 1
ATOM 598 C CA . THR A 1 76 ? 7.520 -10.043 -18.527 1.00 65.06 76 THR A CA 1
ATOM 599 C C . THR A 1 76 ? 7.278 -8.539 -18.581 1.00 65.06 76 THR A C 1
ATOM 601 O O . THR A 1 76 ? 7.333 -7.854 -17.561 1.00 65.06 76 THR A O 1
ATOM 604 N N . THR A 1 77 ? 7.015 -8.006 -19.774 1.00 62.66 77 THR A N 1
ATOM 605 C CA . THR A 1 77 ? 6.680 -6.586 -19.957 1.00 62.66 77 THR A CA 1
ATOM 606 C C . THR A 1 77 ? 5.170 -6.422 -20.054 1.00 62.66 77 THR A C 1
ATOM 608 O O . THR A 1 77 ? 4.537 -7.029 -20.914 1.00 62.66 77 THR A O 1
ATOM 611 N N . PHE A 1 78 ? 4.605 -5.575 -19.203 1.00 59.50 78 PHE A N 1
ATOM 612 C CA . PHE A 1 78 ? 3.228 -5.114 -19.280 1.00 59.50 78 PHE A CA 1
ATOM 613 C C . PHE A 1 78 ? 3.234 -3.712 -19.886 1.00 59.50 78 PHE A C 1
ATOM 615 O O . PHE A 1 78 ? 3.782 -2.773 -19.316 1.00 59.50 78 PHE A O 1
ATOM 622 N N . SER A 1 79 ? 2.633 -3.558 -21.061 1.00 62.03 79 SER A N 1
ATOM 623 C CA . SER A 1 79 ? 2.352 -2.239 -21.620 1.00 62.03 79 SER A CA 1
ATOM 624 C C . SER A 1 79 ? 0.938 -1.833 -21.216 1.00 62.03 79 SER A C 1
ATOM 626 O O . SER A 1 79 ? -0.029 -2.450 -21.667 1.00 62.03 79 SER A O 1
ATOM 628 N N . MET A 1 80 ? 0.811 -0.812 -20.373 1.00 70.50 80 MET A N 1
ATOM 629 C CA . MET A 1 80 ? -0.477 -0.241 -19.980 1.00 70.50 80 MET A CA 1
ATOM 630 C C . MET A 1 80 ? -0.619 1.169 -20.551 1.00 70.50 80 MET A C 1
ATOM 632 O O . MET A 1 80 ? 0.314 1.969 -20.525 1.00 70.50 80 MET A O 1
ATOM 636 N N . ALA A 1 81 ? -1.807 1.503 -21.059 1.00 70.69 81 ALA A N 1
ATOM 637 C CA . ALA A 1 81 ? -2.114 2.892 -21.386 1.00 70.69 81 ALA A CA 1
ATOM 638 C C . ALA A 1 81 ? -2.067 3.748 -20.106 1.00 70.69 81 ALA A C 1
ATOM 640 O O . ALA A 1 81 ? -2.402 3.267 -19.022 1.00 70.69 81 ALA A O 1
ATOM 641 N N . LYS A 1 82 ? -1.706 5.033 -20.224 1.00 72.06 82 LYS A N 1
ATOM 642 C CA . LYS A 1 82 ? -1.659 5.967 -19.077 1.00 72.06 82 LYS A CA 1
ATOM 643 C C . LYS A 1 82 ? -2.980 6.012 -18.300 1.00 72.06 82 LYS A C 1
ATOM 645 O O . LYS A 1 82 ? -2.973 6.111 -17.074 1.00 72.06 82 LYS A O 1
ATOM 650 N N . ASP A 1 83 ? -4.093 5.855 -19.010 1.00 75.06 83 ASP A N 1
ATOM 651 C CA . ASP A 1 83 ? -5.438 5.831 -18.431 1.00 75.06 83 ASP A CA 1
ATOM 652 C C . ASP A 1 83 ? -5.704 4.585 -17.574 1.00 75.06 83 ASP A C 1
ATOM 654 O O . ASP A 1 83 ? -6.541 4.631 -16.678 1.00 75.06 83 ASP A O 1
ATOM 658 N N . MET A 1 84 ? -4.947 3.503 -17.782 1.00 81.50 84 MET A N 1
ATOM 659 C CA . MET A 1 84 ? -5.001 2.283 -16.968 1.00 81.50 84 MET A CA 1
ATOM 660 C C . MET A 1 84 ? -4.052 2.334 -15.762 1.00 81.50 84 MET A C 1
ATOM 662 O O . MET A 1 84 ? -4.322 1.694 -14.749 1.00 81.50 84 MET A O 1
ATOM 666 N N . ALA A 1 85 ? -2.977 3.127 -15.832 1.00 87.00 85 ALA A N 1
ATOM 667 C CA . ALA A 1 85 ? -2.018 3.291 -14.737 1.00 87.00 85 ALA A CA 1
ATOM 668 C C . ALA A 1 85 ? -2.556 4.177 -13.599 1.00 87.00 85 ALA A C 1
ATOM 670 O O . ALA A 1 85 ? -2.366 3.864 -12.426 1.00 87.00 85 ALA A O 1
ATOM 671 N N . ARG A 1 86 ? -3.281 5.260 -13.914 1.00 90.69 86 ARG A N 1
ATOM 672 C CA . ARG A 1 86 ? -3.833 6.160 -12.882 1.00 90.69 86 ARG A CA 1
ATOM 673 C C . ARG A 1 86 ? -4.773 5.439 -11.891 1.00 90.69 86 ARG A C 1
ATOM 675 O O . ARG A 1 86 ? -4.605 5.658 -10.693 1.00 90.69 86 ARG A O 1
ATOM 682 N N . PRO A 1 87 ? -5.726 4.581 -12.313 1.00 91.25 87 PRO A N 1
ATOM 683 C CA . PRO A 1 87 ? -6.538 3.793 -11.382 1.00 91.25 87 PRO A CA 1
ATOM 684 C C . PRO A 1 87 ? -5.722 2.901 -10.439 1.00 91.25 87 PRO A C 1
ATOM 686 O O . PRO A 1 87 ? -6.150 2.668 -9.313 1.00 91.25 87 PRO A O 1
ATOM 689 N N . ILE A 1 88 ? -4.551 2.418 -10.864 1.00 91.62 88 ILE A N 1
ATOM 690 C CA . ILE A 1 88 ? -3.655 1.629 -10.008 1.00 91.62 88 ILE A CA 1
ATOM 691 C C . ILE A 1 88 ? -3.051 2.525 -8.923 1.00 91.62 88 ILE A C 1
ATOM 693 O O . ILE A 1 88 ? -3.158 2.192 -7.745 1.00 91.62 88 ILE A O 1
ATOM 697 N N . CYS A 1 89 ? -2.515 3.693 -9.293 1.00 94.19 89 CYS A N 1
ATOM 698 C CA . CYS A 1 89 ? -2.020 4.667 -8.317 1.00 94.19 89 CYS A CA 1
ATOM 699 C C . CYS A 1 89 ? -3.114 5.119 -7.339 1.00 94.19 89 CYS A C 1
ATOM 701 O O . CYS A 1 89 ? -2.871 5.243 -6.143 1.00 94.19 89 CYS A O 1
ATOM 703 N N . GLN A 1 90 ? -4.343 5.314 -7.830 1.00 94.69 90 GLN A N 1
ATOM 704 C CA . GLN A 1 90 ? -5.489 5.625 -6.976 1.00 94.69 90 GLN A CA 1
ATOM 705 C C . GLN A 1 90 ? -5.707 4.540 -5.918 1.00 94.69 90 GLN A C 1
ATOM 707 O O . GLN A 1 90 ? -5.873 4.859 -4.745 1.00 94.69 90 GLN A O 1
ATOM 712 N N . ARG A 1 91 ? -5.631 3.260 -6.301 1.00 94.00 91 ARG A N 1
ATOM 713 C CA . ARG A 1 91 ? -5.752 2.161 -5.338 1.00 94.00 91 ARG A CA 1
ATOM 714 C C . ARG A 1 91 ? -4.622 2.157 -4.305 1.00 94.00 91 ARG A C 1
ATOM 716 O O . ARG A 1 91 ? -4.870 1.744 -3.179 1.00 94.00 91 ARG A O 1
ATOM 723 N N . PHE A 1 92 ? -3.405 2.596 -4.640 1.00 95.62 92 PHE A N 1
ATOM 724 C CA . PHE A 1 92 ? -2.323 2.718 -3.650 1.00 95.62 92 PHE A CA 1
ATOM 725 C C . PHE A 1 92 ? -2.619 3.792 -2.599 1.00 95.62 92 PHE A C 1
ATOM 727 O O . PHE A 1 92 ? -2.382 3.562 -1.412 1.00 95.62 92 PHE A O 1
ATOM 734 N N . VAL A 1 93 ? -3.208 4.919 -3.011 1.00 95.19 93 VAL A N 1
ATOM 735 C CA . VAL A 1 93 ? -3.690 5.962 -2.090 1.00 95.19 93 VAL A CA 1
ATOM 736 C C . VAL A 1 93 ? -4.840 5.438 -1.228 1.00 95.19 93 VAL A C 1
ATOM 738 O O . VAL A 1 93 ? -4.812 5.587 -0.007 1.00 95.19 93 VAL A O 1
ATOM 741 N N . ASP A 1 94 ? -5.821 4.760 -1.830 1.00 93.69 94 ASP A N 1
ATOM 742 C CA . ASP A 1 94 ? -6.968 4.192 -1.107 1.00 93.69 94 ASP A CA 1
ATOM 743 C C . ASP A 1 94 ? -6.526 3.139 -0.075 1.00 93.69 94 ASP A C 1
ATOM 745 O O . ASP A 1 94 ? -7.051 3.089 1.040 1.00 93.69 94 ASP A O 1
ATOM 749 N N . ALA A 1 95 ? -5.507 2.346 -0.419 1.00 94.44 95 ALA A N 1
ATOM 750 C CA . ALA A 1 95 ? -4.872 1.365 0.457 1.00 94.44 95 ALA A CA 1
ATOM 751 C C . ALA A 1 95 ? -3.933 1.983 1.508 1.00 94.44 95 ALA A C 1
ATOM 753 O O . ALA A 1 95 ? -3.361 1.244 2.315 1.00 94.44 95 ALA A O 1
ATOM 754 N N . ARG A 1 96 ? -3.780 3.315 1.518 1.00 93.69 96 ARG A N 1
ATOM 755 C CA . ARG A 1 96 ? -2.883 4.080 2.397 1.00 93.69 96 ARG A CA 1
ATOM 756 C C . ARG A 1 96 ? -1.422 3.661 2.284 1.00 93.69 96 ARG A C 1
ATOM 758 O O . ARG A 1 96 ? -0.715 3.586 3.281 1.00 93.69 96 ARG A O 1
ATOM 765 N N . PHE A 1 97 ? -0.965 3.352 1.078 1.00 95.38 97 PHE A N 1
ATOM 766 C CA . PHE A 1 97 ? 0.454 3.140 0.809 1.00 95.38 97 PHE A CA 1
ATOM 767 C C . PHE A 1 97 ? 1.166 4.442 0.472 1.00 95.38 97 PHE A C 1
ATOM 769 O O . PHE A 1 97 ? 2.246 4.678 1.009 1.00 95.38 97 PHE A O 1
ATOM 776 N N . ASP A 1 98 ? 0.515 5.300 -0.310 1.00 95.25 98 ASP A N 1
ATOM 777 C CA . ASP A 1 98 ? 1.022 6.608 -0.712 1.00 95.25 98 ASP A CA 1
ATOM 778 C C . ASP A 1 98 ? 0.230 7.731 -0.033 1.00 95.25 98 ASP A C 1
ATOM 780 O O . ASP A 1 98 ? -0.990 7.642 0.133 1.00 95.25 98 ASP A O 1
ATOM 784 N N . GLU A 1 99 ? 0.913 8.815 0.321 1.00 93.75 99 GLU A N 1
ATOM 785 C CA . GLU A 1 99 ? 0.300 10.054 0.798 1.00 93.75 99 GLU A CA 1
ATOM 786 C C . GLU A 1 99 ? 0.899 11.278 0.097 1.00 93.75 99 GLU A C 1
ATOM 788 O O . GLU A 1 99 ? 1.991 11.232 -0.476 1.00 93.75 99 GLU A O 1
ATOM 793 N N . SER A 1 100 ? 0.166 12.391 0.120 1.00 93.81 100 SER A N 1
ATOM 794 C CA . SER A 1 100 ? 0.657 13.647 -0.443 1.00 93.81 100 SER A CA 1
ATOM 795 C C . SER A 1 100 ? 1.788 14.212 0.412 1.00 93.81 100 SER A C 1
ATOM 797 O O . SER A 1 100 ? 1.631 14.415 1.618 1.00 93.81 100 SER A O 1
ATOM 799 N N . ALA A 1 101 ? 2.894 14.575 -0.234 1.00 91.88 101 ALA A N 1
ATOM 800 C CA . ALA A 1 101 ? 4.020 15.237 0.421 1.00 91.88 101 ALA A CA 1
ATOM 801 C C . ALA A 1 101 ? 3.710 16.697 0.827 1.00 91.88 101 ALA A C 1
ATOM 803 O O . ALA A 1 101 ? 4.521 17.357 1.474 1.00 91.88 101 ALA A O 1
ATOM 804 N N . ASP A 1 102 ? 2.540 17.236 0.457 1.00 84.06 102 ASP A N 1
ATOM 805 C CA . ASP A 1 102 ? 2.120 18.606 0.790 1.00 84.06 102 ASP A CA 1
ATOM 806 C C . ASP A 1 102 ? 1.453 18.760 2.167 1.00 84.06 102 ASP A C 1
ATOM 808 O O . ASP A 1 102 ? 0.984 19.855 2.515 1.00 84.06 102 ASP A O 1
ATOM 812 N N . GLY A 1 103 ? 1.402 17.663 2.929 1.00 74.25 103 GLY A N 1
ATOM 813 C CA . GLY A 1 103 ? 0.835 17.588 4.271 1.00 74.25 103 GLY A CA 1
ATOM 814 C C . GLY A 1 103 ? -0.691 17.662 4.314 1.00 74.25 103 GLY A C 1
ATOM 815 O O . GLY A 1 103 ? -1.264 17.681 5.403 1.00 74.25 103 GLY A O 1
ATOM 816 N N . LYS A 1 104 ? -1.375 17.727 3.163 1.00 79.75 104 LYS A N 1
ATOM 817 C CA . LYS A 1 104 ? -2.832 17.618 3.103 1.00 79.75 104 LYS A CA 1
ATOM 818 C C . LYS A 1 104 ? -3.232 16.182 2.831 1.00 79.75 104 LYS A C 1
ATOM 820 O O . LYS A 1 104 ? -2.626 15.475 2.033 1.00 79.75 104 LYS A O 1
ATOM 825 N N . TYR A 1 105 ? -4.337 15.784 3.444 1.00 80.75 105 TYR A N 1
ATOM 826 C CA . TYR A 1 105 ? -4.983 14.540 3.081 1.00 80.75 105 TYR A CA 1
ATOM 827 C C . TYR A 1 105 ? -5.588 14.672 1.678 1.00 80.75 105 TYR A C 1
ATOM 829 O O . TYR A 1 105 ? -6.582 15.373 1.475 1.00 80.75 105 TYR A O 1
ATOM 837 N N . GLN A 1 106 ? -4.950 14.024 0.706 1.00 85.62 106 GLN A N 1
ATOM 838 C CA . GLN A 1 106 ? -5.379 14.014 -0.684 1.00 85.62 106 GLN A CA 1
ATOM 839 C C . GLN A 1 106 ? -5.927 12.630 -1.030 1.00 85.62 106 GLN A C 1
ATOM 841 O O . GLN A 1 106 ? -5.176 11.674 -1.174 1.00 85.62 106 GLN A O 1
ATOM 846 N N . GLN A 1 107 ? -7.250 12.535 -1.176 1.00 86.81 107 GLN A N 1
ATOM 847 C CA . GLN A 1 107 ? -7.931 11.272 -1.488 1.00 86.81 107 GLN A CA 1
ATOM 848 C C . GLN A 1 107 ? -7.822 10.865 -2.955 1.00 86.81 107 GLN A C 1
ATOM 850 O O . GLN A 1 107 ? -8.037 9.707 -3.280 1.00 86.81 107 GLN A O 1
ATOM 855 N N . VAL A 1 108 ? -7.545 11.810 -3.854 1.00 92.69 108 VAL A N 1
ATOM 856 C CA . VAL A 1 108 ? -7.566 11.565 -5.298 1.00 92.69 108 VAL A CA 1
ATOM 857 C C . VAL A 1 108 ? -6.160 11.655 -5.860 1.00 92.69 108 VAL A C 1
ATOM 859 O O . VAL A 1 108 ? -5.479 12.669 -5.699 1.00 92.69 108 VAL A O 1
ATOM 862 N N . TYR A 1 109 ? -5.754 10.620 -6.587 1.00 93.56 109 TYR A N 1
ATOM 863 C CA . TYR A 1 109 ? -4.512 10.614 -7.333 1.00 93.56 109 TYR A CA 1
ATOM 864 C C . TYR A 1 109 ? -4.646 11.468 -8.600 1.00 93.56 109 TYR A C 1
ATOM 866 O O . TYR A 1 109 ? -5.357 11.120 -9.559 1.00 93.56 109 TYR A O 1
ATOM 874 N N . ASN A 1 110 ? -3.960 12.610 -8.598 1.00 92.25 110 ASN A N 1
ATOM 875 C CA . ASN A 1 110 ? -3.885 13.505 -9.746 1.00 92.25 110 ASN A CA 1
ATOM 876 C C . ASN A 1 110 ? -2.871 12.974 -10.756 1.00 92.25 110 ASN A C 1
ATOM 878 O O . ASN A 1 110 ? -1.821 12.472 -10.384 1.00 92.25 110 ASN A O 1
ATOM 882 N N . MET A 1 111 ? -3.155 13.123 -12.050 1.00 87.50 111 MET A N 1
ATOM 883 C CA . MET A 1 111 ? -2.250 12.632 -13.097 1.00 87.50 111 MET A CA 1
ATOM 884 C C . MET A 1 111 ? -0.989 13.485 -13.271 1.00 87.50 111 MET A C 1
ATOM 886 O O . MET A 1 111 ? -0.063 13.041 -13.946 1.00 87.50 111 MET A O 1
ATOM 890 N N . LYS A 1 112 ? -0.975 14.717 -12.743 1.00 90.12 112 LYS A N 1
ATOM 891 C CA . LYS A 1 112 ? 0.123 15.673 -12.917 1.00 90.12 112 LYS A CA 1
ATOM 892 C C . LYS A 1 112 ? 0.320 16.567 -11.705 1.00 90.12 112 LYS A C 1
ATOM 894 O O . LYS A 1 112 ? -0.659 16.947 -11.061 1.00 90.12 112 LYS A O 1
ATOM 899 N N . GLY A 1 113 ? 1.570 16.944 -11.450 1.00 88.12 113 GLY A N 1
ATOM 900 C CA . GLY A 1 113 ? 1.950 17.997 -10.503 1.00 88.12 113 GLY A CA 1
ATOM 901 C C . GLY A 1 113 ? 1.767 17.674 -9.016 1.00 88.12 113 GLY A C 1
ATOM 902 O O . GLY A 1 113 ? 2.180 18.474 -8.179 1.00 88.12 113 GLY A O 1
ATOM 903 N N . SER A 1 114 ? 1.181 16.524 -8.665 1.00 93.12 114 SER A N 1
ATOM 904 C CA . SER A 1 114 ? 1.161 16.032 -7.284 1.00 93.12 114 SER A CA 1
ATOM 905 C C . SER A 1 114 ? 2.463 15.293 -6.971 1.00 93.12 114 SER A C 1
ATOM 907 O O . SER A 1 114 ? 2.950 14.501 -7.785 1.00 93.12 114 SER A O 1
ATOM 909 N N . ILE A 1 115 ? 2.995 15.570 -5.781 1.00 94.94 115 ILE A N 1
ATOM 910 C CA . ILE A 1 115 ? 4.206 14.972 -5.218 1.00 94.94 115 ILE A CA 1
ATOM 911 C C . ILE A 1 115 ? 3.766 14.013 -4.113 1.00 94.94 115 ILE A C 1
ATOM 913 O O . ILE A 1 115 ? 3.017 14.403 -3.214 1.00 94.94 115 ILE A O 1
ATOM 917 N N . TRP A 1 116 ? 4.234 12.776 -4.195 1.00 95.75 116 TRP A N 1
ATOM 918 C CA . TRP A 1 116 ? 3.834 11.676 -3.330 1.00 95.75 116 TRP A CA 1
ATOM 919 C C . TRP A 1 116 ? 5.028 11.139 -2.551 1.00 95.75 116 TRP A C 1
ATOM 921 O O . TRP A 1 116 ? 6.171 11.202 -3.009 1.00 95.75 116 TRP A O 1
ATOM 931 N N . GLN A 1 117 ? 4.737 10.596 -1.378 1.00 95.00 117 GLN A N 1
ATOM 932 C CA . GLN A 1 117 ? 5.678 9.868 -0.539 1.00 95.00 117 GLN A CA 1
ATOM 933 C C . GLN A 1 117 ? 5.015 8.599 -0.013 1.00 95.00 117 GLN A C 1
ATOM 935 O O . GLN A 1 117 ? 3.787 8.526 0.086 1.00 95.00 117 GLN A O 1
ATOM 940 N N . LEU A 1 118 ? 5.829 7.614 0.356 1.00 95.12 118 LEU A N 1
ATOM 941 C CA . LEU A 1 118 ? 5.313 6.435 1.033 1.00 95.12 118 LEU A CA 1
ATOM 942 C C . LEU A 1 118 ? 4.910 6.773 2.466 1.00 95.12 118 LEU A C 1
ATOM 944 O O . LEU A 1 118 ? 5.632 7.448 3.197 1.00 95.12 118 LEU A O 1
ATOM 948 N N . THR A 1 119 ? 3.779 6.223 2.880 1.00 93.81 119 THR A N 1
ATOM 949 C CA . THR A 1 119 ? 3.387 6.167 4.287 1.00 93.81 119 THR A CA 1
ATOM 950 C C . THR A 1 119 ? 4.270 5.170 5.052 1.00 93.81 119 THR A C 1
ATOM 952 O O . THR A 1 119 ? 4.885 4.288 4.439 1.00 93.81 119 THR A O 1
ATOM 955 N N . PRO A 1 120 ? 4.253 5.192 6.398 1.00 91.88 120 PRO A N 1
ATOM 956 C CA . PRO A 1 120 ? 4.858 4.144 7.221 1.00 91.88 120 PRO A CA 1
ATOM 957 C C . PRO A 1 120 ? 4.503 2.714 6.793 1.00 91.88 120 PRO A C 1
ATOM 959 O O . PRO A 1 120 ? 5.362 1.832 6.721 1.00 91.88 120 PRO A O 1
ATOM 962 N N . LYS A 1 121 ? 3.232 2.488 6.445 1.00 93.44 121 LYS A N 1
ATOM 963 C CA . LYS A 1 121 ? 2.732 1.205 5.949 1.00 93.44 121 LYS A CA 1
ATOM 964 C C . LYS A 1 121 ? 3.347 0.840 4.599 1.00 93.44 121 LYS A C 1
ATOM 966 O O . LYS A 1 121 ? 3.783 -0.298 4.418 1.00 93.44 121 LYS A O 1
ATOM 971 N N . GLY A 1 122 ? 3.385 1.791 3.665 1.00 95.06 122 GLY A N 1
ATOM 972 C CA . GLY A 1 122 ? 4.014 1.622 2.355 1.00 95.06 122 GLY A CA 1
ATOM 973 C C . GLY A 1 122 ? 5.497 1.263 2.472 1.00 95.06 122 GLY A C 1
ATOM 974 O O . GLY A 1 122 ? 5.947 0.316 1.828 1.00 95.06 122 GLY A O 1
ATOM 975 N N . ILE A 1 123 ? 6.228 1.936 3.368 1.00 95.12 123 ILE A N 1
ATOM 976 C CA . ILE A 1 123 ? 7.642 1.655 3.660 1.00 95.12 123 ILE A CA 1
ATOM 977 C C . ILE A 1 123 ? 7.820 0.228 4.188 1.00 95.12 123 ILE A C 1
ATOM 979 O O . ILE A 1 123 ? 8.660 -0.506 3.674 1.00 95.12 123 ILE A O 1
ATOM 983 N N . THR A 1 124 ? 7.014 -0.213 5.161 1.00 93.56 124 THR A N 1
ATOM 984 C CA . THR A 1 124 ? 7.111 -1.585 5.695 1.00 93.56 124 THR A CA 1
ATOM 985 C C . THR A 1 124 ? 6.793 -2.647 4.638 1.00 93.56 124 THR A C 1
ATOM 987 O O . THR A 1 124 ? 7.403 -3.719 4.627 1.00 93.56 124 THR A O 1
ATOM 990 N N . VAL A 1 125 ? 5.837 -2.386 3.739 1.00 94.81 125 VAL A N 1
ATOM 991 C CA . VAL A 1 125 ? 5.545 -3.289 2.612 1.00 94.81 125 VAL A CA 1
ATOM 992 C C . VAL A 1 125 ? 6.738 -3.376 1.662 1.00 94.81 125 VAL A C 1
ATOM 994 O O . VAL A 1 125 ? 7.155 -4.485 1.320 1.00 94.81 125 VAL A O 1
ATOM 997 N N . LEU A 1 126 ? 7.317 -2.230 1.299 1.00 94.75 126 LEU A N 1
ATOM 998 C CA . LEU A 1 126 ? 8.494 -2.152 0.440 1.00 94.75 126 LEU A CA 1
ATOM 999 C C . LEU A 1 126 ? 9.708 -2.858 1.061 1.00 94.75 126 LEU A C 1
ATOM 1001 O O . LEU A 1 126 ? 10.377 -3.632 0.384 1.00 94.75 126 LEU A O 1
ATOM 1005 N N . ASP A 1 127 ? 9.974 -2.644 2.348 1.00 94.06 127 ASP A N 1
ATOM 1006 C CA . ASP A 1 127 ? 11.086 -3.270 3.072 1.00 94.06 127 ASP A CA 1
ATOM 1007 C C . ASP A 1 127 ? 10.989 -4.802 3.073 1.00 94.06 127 ASP A C 1
ATOM 1009 O O . ASP A 1 127 ? 11.940 -5.508 2.720 1.00 94.06 127 ASP A O 1
ATOM 1013 N N . ARG A 1 128 ? 9.795 -5.336 3.365 1.00 92.50 128 ARG A N 1
ATOM 1014 C CA . ARG A 1 128 ? 9.529 -6.781 3.295 1.00 92.50 128 ARG A CA 1
ATOM 1015 C C . ARG A 1 128 ? 9.726 -7.325 1.883 1.00 92.50 128 ARG A C 1
ATOM 1017 O O . ARG A 1 128 ? 10.276 -8.416 1.726 1.00 92.50 128 ARG A O 1
ATOM 1024 N N . PHE A 1 129 ? 9.298 -6.586 0.861 1.00 93.12 129 PHE A N 1
ATOM 1025 C CA . PHE A 1 129 ? 9.507 -6.973 -0.531 1.00 93.12 129 PHE A CA 1
ATOM 1026 C C . PHE A 1 129 ? 10.995 -6.988 -0.898 1.00 93.12 129 PHE A C 1
ATOM 1028 O O . PHE A 1 129 ? 11.469 -7.977 -1.461 1.00 93.12 129 PHE A O 1
ATOM 1035 N N . CYS A 1 130 ? 11.742 -5.938 -0.555 1.00 91.69 130 CYS A N 1
ATOM 1036 C CA . CYS A 1 130 ? 13.177 -5.853 -0.814 1.00 91.69 130 CYS A CA 1
ATOM 1037 C C . CYS A 1 130 ? 13.934 -6.985 -0.112 1.00 91.69 130 CYS A C 1
ATOM 1039 O O . CYS A 1 130 ? 14.721 -7.681 -0.754 1.00 91.69 130 CYS A O 1
ATOM 1041 N N . SER A 1 131 ? 13.616 -7.245 1.158 1.00 91.00 131 SER A N 1
ATOM 1042 C CA . SER A 1 131 ? 14.189 -8.344 1.942 1.00 91.00 131 SER A CA 1
ATOM 1043 C C . SER A 1 131 ? 13.906 -9.713 1.317 1.00 91.00 131 SER A C 1
ATOM 1045 O O . SER A 1 131 ? 14.819 -10.518 1.147 1.00 91.00 131 SER A O 1
ATOM 1047 N N . ARG A 1 132 ? 12.655 -9.973 0.909 1.00 91.25 132 ARG A N 1
ATOM 1048 C CA . ARG A 1 132 ? 12.249 -11.250 0.297 1.00 91.25 132 ARG A CA 1
ATOM 1049 C C . ARG A 1 132 ? 12.914 -11.499 -1.058 1.00 91.25 132 ARG A C 1
ATOM 1051 O O . ARG A 1 132 ? 13.185 -12.647 -1.394 1.00 91.25 132 ARG A O 1
ATOM 1058 N N . ASN A 1 133 ? 13.161 -10.443 -1.832 1.00 86.81 133 ASN A N 1
ATOM 1059 C CA . ASN A 1 133 ? 13.745 -10.535 -3.172 1.00 86.81 133 ASN A CA 1
ATOM 1060 C C . ASN A 1 133 ? 15.265 -10.276 -3.200 1.00 86.81 133 ASN A C 1
ATOM 1062 O O . ASN A 1 133 ? 15.860 -10.280 -4.275 1.00 86.81 133 ASN A O 1
ATOM 1066 N N . GLY A 1 134 ? 15.906 -10.042 -2.049 1.00 86.50 134 GLY A N 1
ATOM 1067 C CA . GLY A 1 134 ? 17.343 -9.761 -1.967 1.00 86.50 134 GLY A CA 1
ATOM 1068 C C . GLY A 1 134 ? 17.765 -8.438 -2.619 1.00 86.50 134 GLY A C 1
ATOM 1069 O O . GLY A 1 134 ? 18.904 -8.313 -3.069 1.00 86.50 134 GLY A O 1
ATOM 1070 N N . ILE A 1 135 ? 16.863 -7.456 -2.693 1.00 87.19 135 ILE A N 1
ATOM 1071 C CA . ILE A 1 135 ? 17.131 -6.138 -3.280 1.00 87.19 135 ILE A CA 1
ATOM 1072 C C . ILE A 1 135 ? 17.883 -5.295 -2.250 1.00 87.19 135 ILE A C 1
ATOM 1074 O O . ILE A 1 135 ? 17.326 -4.903 -1.225 1.00 87.19 135 ILE A O 1
ATOM 1078 N N . GLN A 1 136 ? 19.151 -4.999 -2.532 1.00 83.81 136 GLN A N 1
ATOM 1079 C CA . GLN A 1 136 ? 19.997 -4.167 -1.679 1.00 83.81 136 GLN A CA 1
ATOM 1080 C C . GLN A 1 136 ? 20.129 -2.771 -2.286 1.00 83.81 136 GLN A C 1
ATOM 1082 O O . GLN A 1 136 ? 20.780 -2.590 -3.311 1.00 83.81 136 GLN A O 1
ATOM 1087 N N . GLN A 1 137 ? 19.502 -1.784 -1.648 1.00 83.19 137 GLN A N 1
ATOM 1088 C CA . GLN A 1 137 ? 19.557 -0.378 -2.045 1.00 83.19 137 GLN A CA 1
ATOM 1089 C C . GLN A 1 137 ? 19.844 0.486 -0.819 1.00 83.19 137 GLN A C 1
ATOM 1091 O O . GLN A 1 137 ? 19.185 0.342 0.207 1.00 83.19 137 GLN A O 1
ATOM 1096 N N . LYS A 1 138 ? 20.808 1.410 -0.914 1.00 86.50 138 LYS A N 1
ATOM 1097 C CA . LYS A 1 138 ? 21.229 2.237 0.233 1.00 86.50 138 LYS A CA 1
ATOM 1098 C C . LYS A 1 138 ? 20.062 3.039 0.824 1.00 86.50 138 LYS A C 1
ATOM 1100 O O . LYS A 1 138 ? 19.848 3.010 2.035 1.00 86.50 138 LYS A O 1
ATOM 1105 N N . GLN A 1 139 ? 19.261 3.655 -0.046 1.00 89.88 139 GLN A N 1
ATOM 1106 C CA . GLN A 1 139 ? 18.113 4.480 0.333 1.00 89.88 139 GLN A CA 1
ATOM 1107 C C . GLN A 1 139 ? 17.012 3.694 1.070 1.00 89.88 139 GLN A C 1
ATOM 1109 O O . GLN A 1 139 ? 16.213 4.290 1.783 1.00 89.88 139 GLN A O 1
ATOM 1114 N N . MET A 1 140 ? 16.982 2.357 0.959 1.00 90.56 140 MET A N 1
ATOM 1115 C CA . MET A 1 140 ? 16.018 1.539 1.705 1.00 90.56 140 MET A CA 1
ATOM 1116 C C . MET A 1 140 ? 16.247 1.610 3.210 1.00 90.56 140 MET A C 1
ATOM 1118 O O . MET A 1 140 ? 15.292 1.776 3.957 1.00 90.56 140 MET A O 1
ATOM 1122 N N . SER A 1 141 ? 17.502 1.540 3.661 1.00 88.00 141 SER A N 1
ATOM 1123 C CA . SER A 1 141 ? 17.810 1.678 5.090 1.00 88.00 141 SER A CA 1
ATOM 1124 C C . SER A 1 141 ? 17.430 3.057 5.638 1.00 88.00 141 SER A C 1
ATOM 1126 O O . SER A 1 141 ? 16.950 3.166 6.763 1.00 88.00 141 SER A O 1
ATOM 1128 N N . GLU A 1 142 ? 17.581 4.104 4.826 1.00 91.06 142 GLU A N 1
ATOM 1129 C CA . GLU A 1 142 ? 17.200 5.474 5.179 1.00 91.06 142 GLU A CA 1
ATOM 1130 C C . GLU A 1 142 ? 15.672 5.602 5.286 1.00 91.06 142 GLU A C 1
ATOM 1132 O O . GLU A 1 142 ? 15.170 6.083 6.300 1.00 91.06 142 GLU A O 1
ATOM 1137 N N . LEU A 1 143 ? 14.932 5.076 4.302 1.00 89.88 143 LEU A N 1
ATOM 1138 C CA . LEU A 1 143 ? 13.466 5.008 4.307 1.00 89.88 143 LEU A CA 1
ATOM 1139 C C . LEU A 1 143 ? 12.914 4.245 5.517 1.00 89.88 143 LEU A C 1
ATOM 1141 O O . LEU A 1 143 ? 12.001 4.725 6.185 1.00 89.88 143 LEU A O 1
ATOM 1145 N N . VAL A 1 144 ? 13.477 3.075 5.827 1.00 88.69 144 VAL A N 1
ATOM 1146 C CA . VAL A 1 144 ? 13.050 2.261 6.975 1.00 88.69 144 VAL A CA 1
ATOM 1147 C C . VAL A 1 144 ? 13.249 3.020 8.286 1.00 88.69 144 VAL A C 1
ATOM 1149 O O . VAL A 1 144 ? 12.343 3.049 9.119 1.00 88.69 144 VAL A O 1
ATOM 1152 N N . ASN A 1 145 ? 14.386 3.702 8.444 1.00 86.81 145 ASN A N 1
ATOM 1153 C CA . ASN A 1 145 ? 14.680 4.504 9.633 1.00 86.81 145 ASN A CA 1
ATOM 1154 C C . ASN A 1 145 ? 13.784 5.745 9.769 1.00 86.81 145 ASN A C 1
ATOM 1156 O O . ASN A 1 145 ? 13.577 6.219 10.884 1.00 86.81 145 ASN A O 1
ATOM 1160 N N . LEU A 1 146 ? 13.263 6.279 8.661 1.00 82.62 146 LEU A N 1
ATOM 1161 C CA . LEU A 1 146 ? 12.393 7.457 8.671 1.00 82.62 146 LEU A CA 1
ATOM 1162 C C . LEU A 1 146 ? 10.986 7.168 9.183 1.00 82.62 146 LEU A C 1
ATOM 1164 O O . LEU A 1 146 ? 10.348 8.075 9.717 1.00 82.62 146 LEU A O 1
ATOM 1168 N N . GLY A 1 147 ? 10.483 5.943 9.023 1.00 79.56 147 GLY A N 1
ATOM 1169 C CA . GLY A 1 147 ? 9.100 5.689 9.405 1.00 79.56 147 GLY A CA 1
ATOM 1170 C C . GLY A 1 147 ? 8.555 4.290 9.188 1.00 79.56 147 GLY A C 1
ATOM 1171 O O . GLY A 1 147 ? 7.343 4.174 9.074 1.00 79.56 147 GLY A O 1
ATOM 1172 N N . ALA A 1 148 ? 9.363 3.228 9.120 1.00 79.94 148 ALA A N 1
ATOM 1173 C CA . ALA A 1 148 ? 8.786 1.883 9.084 1.00 79.94 148 ALA A CA 1
ATOM 1174 C C . ALA A 1 148 ? 7.939 1.614 10.342 1.00 79.94 148 ALA A C 1
ATOM 1176 O O . ALA A 1 148 ? 8.351 1.884 11.471 1.00 79.94 148 ALA A O 1
ATOM 1177 N N . THR A 1 149 ? 6.752 1.047 10.141 1.00 80.38 149 THR A N 1
ATOM 1178 C CA . THR A 1 149 ? 5.811 0.700 11.212 1.00 80.38 149 THR A CA 1
ATOM 1179 C C . THR A 1 149 ? 5.710 -0.810 11.413 1.00 80.38 149 THR A C 1
ATOM 1181 O O . THR A 1 149 ? 5.961 -1.603 10.493 1.00 80.38 149 THR A O 1
ATOM 1184 N N . LYS A 1 150 ? 5.297 -1.240 12.609 1.00 79.38 150 LYS A N 1
ATOM 1185 C CA . LYS A 1 150 ? 4.964 -2.645 12.862 1.00 79.38 150 LYS A CA 1
ATOM 1186 C C . LYS A 1 150 ? 3.574 -2.939 12.308 1.00 79.38 150 LYS A C 1
ATOM 1188 O O . LYS A 1 150 ? 2.571 -2.639 12.940 1.00 79.38 150 LYS A O 1
ATOM 1193 N N . LEU A 1 151 ? 3.528 -3.554 11.126 1.00 83.56 151 LEU A N 1
ATOM 1194 C CA . LEU A 1 151 ? 2.271 -4.006 10.534 1.00 83.56 151 LEU A CA 1
ATOM 1195 C C . LEU A 1 151 ? 1.836 -5.358 11.094 1.00 83.56 151 LEU A C 1
ATOM 1197 O O . LEU A 1 151 ? 2.569 -6.347 10.955 1.00 83.56 151 LEU A O 1
ATOM 1201 N N . VAL A 1 152 ? 0.603 -5.402 11.597 1.00 84.25 152 VAL A N 1
ATOM 1202 C CA . VAL A 1 152 ? -0.122 -6.628 11.927 1.00 84.25 152 VAL A CA 1
ATOM 1203 C C . VAL A 1 152 ? -0.384 -7.414 10.641 1.00 84.25 152 VAL A C 1
ATOM 1205 O O . VAL A 1 152 ? -0.991 -6.944 9.667 1.00 84.25 152 VAL A O 1
ATOM 1208 N N . LEU A 1 153 ? 0.156 -8.627 10.622 1.00 84.06 153 LEU A N 1
ATOM 1209 C CA . LEU A 1 153 ? -0.022 -9.586 9.545 1.00 84.06 153 LEU A CA 1
ATOM 1210 C C . LEU A 1 153 ? -1.337 -10.315 9.782 1.00 84.06 153 LEU A C 1
ATOM 1212 O O . LEU A 1 153 ? -1.442 -11.081 10.732 1.00 84.06 153 LEU A O 1
ATOM 1216 N N . LEU A 1 154 ? -2.319 -10.065 8.923 1.00 84.88 154 LEU A N 1
ATOM 1217 C CA . LEU A 1 154 ? -3.559 -10.818 8.934 1.00 84.88 154 LEU A CA 1
ATOM 1218 C C . LEU A 1 154 ? -3.416 -11.971 7.951 1.00 84.88 154 LEU A C 1
ATOM 1220 O O . LEU A 1 154 ? -3.010 -11.768 6.798 1.00 84.88 154 LEU A O 1
ATOM 1224 N N . GLU A 1 155 ? -3.709 -13.173 8.427 1.00 84.06 155 GLU A N 1
ATOM 1225 C CA . GLU A 1 155 ? -3.721 -14.363 7.593 1.00 84.06 155 GLU A CA 1
ATOM 1226 C C . GLU A 1 155 ? -4.856 -14.254 6.571 1.00 84.06 155 GLU A C 1
ATOM 1228 O O . GLU A 1 155 ? -5.939 -13.764 6.876 1.00 84.06 155 GLU A O 1
ATOM 1233 N N . ARG A 1 156 ? -4.595 -14.654 5.327 1.00 87.81 156 ARG A N 1
ATOM 1234 C CA . ARG A 1 156 ? -5.583 -14.640 4.243 1.00 87.81 156 ARG A CA 1
ATOM 1235 C C . ARG A 1 156 ? -5.664 -16.031 3.652 1.00 87.81 156 ARG A C 1
ATOM 1237 O O . ARG A 1 156 ? -4.637 -16.694 3.493 1.00 87.81 156 ARG A O 1
ATOM 1244 N N . ASP A 1 157 ? -6.866 -16.448 3.280 1.00 86.62 157 ASP A N 1
ATOM 1245 C CA . ASP A 1 157 ? -7.052 -17.713 2.585 1.00 86.62 157 ASP A CA 1
ATOM 1246 C C . ASP A 1 157 ? -6.322 -17.689 1.234 1.00 86.62 157 ASP A C 1
ATOM 1248 O O . ASP A 1 157 ? -6.529 -16.811 0.397 1.00 86.62 157 ASP A O 1
ATOM 1252 N N . SER A 1 158 ? -5.465 -18.682 1.008 1.00 84.62 158 SER A N 1
ATOM 1253 C CA . SER A 1 158 ? -4.588 -18.733 -0.169 1.00 84.62 158 SER A CA 1
ATOM 1254 C C . SER A 1 158 ? -5.328 -18.840 -1.508 1.00 84.62 158 SER A C 1
ATOM 1256 O O . SER A 1 158 ? -4.740 -18.533 -2.546 1.00 84.62 158 SER A O 1
ATOM 1258 N N . ARG A 1 159 ? -6.592 -19.286 -1.504 1.00 84.81 159 ARG A N 1
ATOM 1259 C CA . ARG A 1 159 ? -7.385 -19.507 -2.721 1.00 84.81 159 ARG A CA 1
ATOM 1260 C C . ARG A 1 159 ? -8.308 -18.335 -3.032 1.00 84.81 159 ARG A C 1
ATOM 1262 O O . ARG A 1 159 ? -8.393 -17.932 -4.186 1.00 84.81 159 ARG A O 1
ATOM 1269 N N . SER A 1 160 ? -8.983 -17.801 -2.022 1.00 87.06 160 SER A N 1
ATOM 1270 C CA . SER A 1 160 ? -9.979 -16.732 -2.152 1.00 87.06 160 SER A CA 1
ATOM 1271 C C . SER A 1 160 ? -9.433 -15.337 -1.842 1.00 87.06 160 SER A C 1
ATOM 1273 O O . SER A 1 160 ? -10.084 -14.347 -2.169 1.00 87.06 160 SER A O 1
ATOM 1275 N N . ASP A 1 161 ? -8.252 -15.243 -1.222 1.00 87.19 161 ASP A N 1
ATOM 1276 C CA . ASP A 1 161 ? -7.668 -14.006 -0.690 1.00 87.19 161 ASP A CA 1
ATOM 1277 C C . ASP A 1 161 ? -8.577 -13.293 0.324 1.00 87.19 161 ASP A C 1
ATOM 1279 O O . ASP A 1 161 ? -8.491 -12.077 0.478 1.00 87.19 161 ASP A O 1
ATOM 1283 N N . LYS A 1 162 ? -9.472 -14.013 1.008 1.00 87.31 162 LYS A N 1
ATOM 1284 C CA . LYS A 1 162 ? -10.353 -13.446 2.041 1.00 87.31 162 LYS A CA 1
ATOM 1285 C C . LYS A 1 162 ? -9.731 -13.573 3.427 1.00 87.31 162 LYS A C 1
ATOM 1287 O O . LYS A 1 162 ? -8.952 -14.491 3.687 1.00 87.31 162 LYS A O 1
ATOM 1292 N N . LEU A 1 163 ? -10.072 -12.634 4.306 1.00 86.06 163 LEU A N 1
ATOM 1293 C CA . LEU A 1 163 ? -9.697 -12.692 5.716 1.00 86.06 163 LEU A CA 1
ATOM 1294 C C . LEU A 1 163 ? -10.611 -13.702 6.428 1.00 86.06 163 LEU A C 1
ATOM 1296 O O . LEU A 1 163 ? -11.827 -13.644 6.236 1.00 86.06 163 LEU A O 1
ATOM 1300 N N . PRO A 1 164 ? -10.065 -14.642 7.214 1.00 82.06 164 PRO A N 1
ATOM 1301 C CA . PRO A 1 164 ? -10.881 -15.529 8.023 1.00 82.06 164 PRO A CA 1
ATOM 1302 C C . PRO A 1 164 ? -11.587 -14.724 9.120 1.00 82.06 164 PRO A C 1
ATOM 1304 O O . PRO A 1 164 ? -11.053 -13.758 9.657 1.00 82.06 164 PRO A O 1
ATOM 1307 N N . HIS A 1 165 ? -12.806 -15.131 9.465 1.00 81.31 165 HIS A N 1
ATOM 1308 C CA . HIS A 1 165 ? -13.577 -14.528 10.560 1.00 81.31 165 HIS A CA 1
ATOM 1309 C C . HIS A 1 165 ? -13.297 -15.254 11.881 1.00 81.31 165 HIS A C 1
ATOM 1311 O O . HIS A 1 165 ? -14.217 -15.595 12.625 1.00 81.31 165 HIS A O 1
ATOM 1317 N N . ASP A 1 166 ? -12.036 -15.596 12.123 1.00 77.25 166 ASP A N 1
ATOM 1318 C CA . ASP A 1 166 ? -11.634 -16.341 13.304 1.00 77.25 166 ASP A CA 1
ATOM 1319 C C . ASP A 1 166 ? -11.313 -15.416 14.484 1.00 77.25 166 ASP A C 1
ATOM 1321 O O . ASP A 1 166 ? -11.116 -14.205 14.355 1.00 77.25 166 ASP A O 1
ATOM 1325 N N . GLN A 1 167 ? -11.277 -16.010 15.675 1.00 69.25 167 GLN A N 1
ATOM 1326 C CA . GLN A 1 167 ? -11.036 -15.278 16.913 1.00 69.25 167 GLN A CA 1
ATOM 1327 C C . GLN A 1 167 ? -9.659 -14.592 16.921 1.00 69.25 167 GLN A C 1
ATOM 1329 O O . GLN A 1 167 ? -9.542 -13.488 17.444 1.00 69.25 167 GLN A O 1
ATOM 1334 N N . GLY A 1 168 ? -8.646 -15.182 16.275 1.00 70.06 168 GLY A N 1
ATOM 1335 C CA . GLY A 1 168 ? -7.312 -14.585 16.162 1.00 70.06 168 GLY A CA 1
ATOM 1336 C C . GLY A 1 168 ? -7.309 -13.260 15.394 1.00 70.06 168 GLY A C 1
ATOM 1337 O O . GLY A 1 168 ? -6.668 -12.299 15.821 1.00 70.06 168 GLY A O 1
ATOM 1338 N N . THR A 1 169 ? -8.078 -13.166 14.306 1.00 70.81 169 THR A N 1
ATOM 1339 C CA . THR A 1 169 ? -8.235 -11.920 13.536 1.00 70.81 169 THR A CA 1
ATOM 1340 C C . THR A 1 169 ? -8.943 -10.830 14.352 1.00 70.81 169 THR A C 1
ATOM 1342 O O . THR A 1 169 ? -8.573 -9.652 14.289 1.00 70.81 169 THR A O 1
ATOM 1345 N N . LEU A 1 170 ? -9.931 -11.213 15.167 1.00 70.50 170 LEU A N 1
ATOM 1346 C CA . LEU A 1 170 ? -10.662 -10.291 16.042 1.00 70.50 170 LEU A CA 1
ATOM 1347 C C . LEU A 1 170 ? -9.795 -9.788 17.204 1.00 70.50 170 LEU A C 1
ATOM 1349 O O . LEU A 1 170 ? -9.738 -8.584 17.447 1.00 70.50 170 LEU A O 1
ATOM 1353 N N . GLU A 1 171 ? -9.073 -10.681 17.881 1.00 67.81 171 GLU A N 1
ATOM 1354 C CA . GLU A 1 171 ? -8.191 -10.334 19.001 1.00 67.81 171 GLU A CA 1
ATOM 1355 C C . GLU A 1 171 ? -7.030 -9.436 18.563 1.00 67.81 171 GLU A C 1
ATOM 1357 O O . GLU A 1 171 ? -6.707 -8.468 19.248 1.00 67.81 171 GLU A O 1
ATOM 1362 N N . ALA A 1 172 ? -6.456 -9.676 17.379 1.00 65.38 172 ALA A N 1
ATOM 1363 C CA . ALA A 1 172 ? -5.408 -8.819 16.829 1.00 65.38 172 ALA A CA 1
ATOM 1364 C C . ALA A 1 172 ? -5.874 -7.368 16.600 1.00 65.38 172 ALA A C 1
ATOM 1366 O O . ALA A 1 172 ? -5.049 -6.457 16.603 1.00 65.38 172 ALA A O 1
ATOM 1367 N N . THR A 1 173 ? -7.182 -7.150 16.418 1.00 62.12 173 THR A N 1
ATOM 1368 C CA . THR A 1 173 ? -7.786 -5.829 16.182 1.00 62.12 173 THR A CA 1
ATOM 1369 C C . THR A 1 173 ? -8.011 -5.040 17.478 1.00 62.12 173 THR A C 1
ATOM 1371 O O . THR A 1 173 ? -8.067 -3.808 17.461 1.00 62.12 173 THR A O 1
ATOM 1374 N N . VAL A 1 174 ? -8.107 -5.733 18.616 1.00 58.44 174 VAL A N 1
ATOM 1375 C CA . VAL A 1 174 ? -8.421 -5.153 19.927 1.00 58.44 174 VAL A CA 1
ATOM 1376 C C . VAL A 1 174 ? -7.217 -5.319 20.852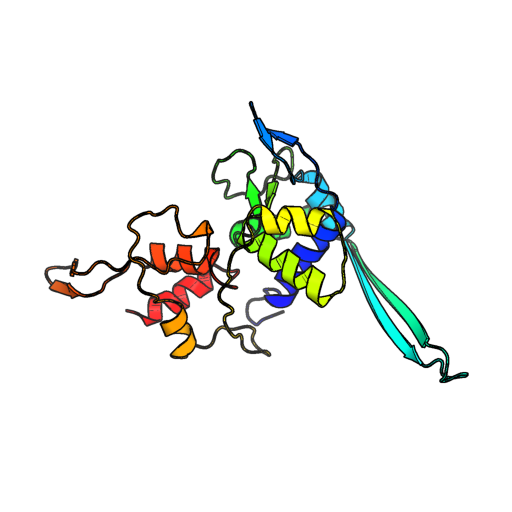 1.00 58.44 174 VAL A C 1
ATOM 1378 O O . VAL A 1 174 ? -7.160 -6.218 21.681 1.00 58.44 174 VAL A O 1
ATOM 1381 N N . SER A 1 175 ? -6.239 -4.423 20.730 1.00 53.38 175 SER A N 1
ATOM 1382 C CA . SER A 1 175 ? -5.207 -4.260 21.760 1.00 53.38 175 SER A CA 1
ATOM 1383 C C . SER A 1 175 ? -5.524 -3.022 22.586 1.00 53.38 175 SER A C 1
ATOM 1385 O O . SER A 1 175 ? -5.756 -1.954 22.019 1.00 53.38 175 SER A O 1
ATOM 1387 N N . ALA A 1 176 ? -5.514 -3.152 23.915 1.00 41.03 176 ALA A N 1
ATOM 1388 C CA . ALA A 1 176 ? -5.706 -2.029 24.825 1.00 41.03 176 ALA A CA 1
ATOM 1389 C C . ALA A 1 176 ? -4.663 -0.940 24.528 1.00 41.03 176 ALA A C 1
ATOM 1391 O O . ALA A 1 176 ? -3.456 -1.166 24.627 1.00 41.03 176 ALA A O 1
ATOM 1392 N N . ALA A 1 177 ? -5.141 0.221 24.096 1.00 41.94 177 ALA A N 1
ATOM 1393 C CA . ALA A 1 177 ? -4.347 1.416 23.890 1.00 41.94 177 ALA A CA 1
ATOM 1394 C C . ALA A 1 177 ? -4.668 2.419 24.997 1.00 41.94 177 ALA A C 1
ATOM 1396 O O . ALA A 1 177 ? -5.785 2.925 25.049 1.00 41.94 177 ALA A O 1
ATOM 1397 N N . ASP A 1 178 ? -3.674 2.749 25.820 1.00 40.47 178 ASP A N 1
ATOM 1398 C CA . ASP A 1 178 ? -3.754 3.799 26.849 1.00 40.47 178 ASP A CA 1
ATOM 1399 C C . ASP A 1 178 ? -3.526 5.222 26.280 1.00 40.47 178 ASP A C 1
ATOM 1401 O O . ASP A 1 178 ? -3.257 6.155 27.034 1.00 40.47 178 ASP A O 1
ATOM 1405 N N . SER A 1 179 ? -3.599 5.420 24.952 1.00 41.91 179 SER A N 1
ATOM 1406 C CA . SER A 1 179 ? -3.375 6.735 24.321 1.00 41.91 179 SER A CA 1
ATOM 1407 C C . SER A 1 179 ? -4.652 7.320 23.708 1.00 41.91 179 SER A C 1
ATOM 1409 O O . SER A 1 179 ? -5.316 6.693 22.879 1.00 41.91 179 SER A O 1
ATOM 1411 N N . ASP A 1 180 ? -4.952 8.562 24.098 1.00 45.12 180 ASP A N 1
ATOM 1412 C CA . ASP A 1 180 ? -6.122 9.365 23.705 1.00 45.12 180 ASP A CA 1
ATOM 1413 C C . ASP A 1 180 ? -5.929 10.142 22.383 1.00 45.12 180 ASP A C 1
ATOM 1415 O O . ASP A 1 180 ? -6.767 10.958 21.986 1.00 45.12 180 ASP A O 1
ATOM 1419 N N . SER A 1 181 ? -4.810 9.935 21.682 1.00 43.50 181 SER A N 1
ATOM 1420 C CA . SER A 1 181 ? -4.428 10.756 20.532 1.00 43.50 181 SER A CA 1
ATOM 1421 C C . SER A 1 181 ? -4.718 10.064 19.185 1.00 43.50 181 SER A C 1
ATOM 1423 O O . SER A 1 181 ? -4.131 9.051 18.810 1.00 43.50 181 SER A O 1
ATOM 1425 N N . LEU A 1 182 ? -5.629 10.659 18.400 1.00 45.41 182 LEU A N 1
ATOM 1426 C CA . LEU A 1 182 ? -6.017 10.226 17.042 1.00 45.41 182 LEU A CA 1
ATOM 1427 C C . LEU A 1 182 ? -4.869 10.292 16.010 1.00 45.41 182 LEU A C 1
ATOM 1429 O O . LEU A 1 182 ? -5.064 9.935 14.848 1.00 45.41 182 LEU A O 1
ATOM 1433 N N . HIS A 1 183 ? -3.697 10.807 16.388 1.00 51.00 183 HIS A N 1
ATOM 1434 C CA . HIS A 1 183 ? -2.519 10.922 15.523 1.00 51.00 183 HIS A CA 1
ATOM 1435 C C . HIS A 1 183 ? -1.484 9.810 15.752 1.00 51.00 183 HIS A C 1
ATOM 1437 O O . HIS A 1 183 ? -0.527 9.715 14.983 1.00 51.00 183 HIS A O 1
ATOM 1443 N N . ASP A 1 184 ? -1.709 8.925 16.726 1.00 52.19 184 ASP A N 1
ATOM 1444 C CA . ASP A 1 184 ? -0.717 7.934 17.157 1.00 52.19 184 ASP A CA 1
ATOM 1445 C C . ASP A 1 184 ? -0.737 6.600 16.393 1.00 52.19 184 ASP A C 1
ATOM 1447 O O . ASP A 1 184 ? 0.185 5.792 16.533 1.00 52.19 184 ASP A O 1
ATOM 1451 N N . TYR A 1 185 ? -1.729 6.353 15.531 1.00 54.19 185 TYR A N 1
ATOM 1452 C CA . TYR A 1 185 ? -1.798 5.093 14.774 1.00 54.19 185 TYR A CA 1
ATOM 1453 C C . TYR A 1 185 ? -0.654 4.926 13.763 1.00 54.19 185 TYR A C 1
ATOM 1455 O O . TYR A 1 185 ? -0.370 3.808 13.337 1.00 54.19 185 TYR A O 1
ATOM 1463 N N . LYS A 1 186 ? 0.078 6.001 13.433 1.00 53.53 186 LYS A N 1
ATOM 1464 C CA . LYS A 1 186 ? 1.198 5.965 12.475 1.00 53.53 186 LYS A CA 1
ATOM 1465 C C . LYS A 1 186 ? 2.283 4.942 12.835 1.00 53.53 186 LYS A C 1
ATOM 1467 O O . LYS A 1 186 ? 2.919 4.397 11.935 1.00 53.53 186 LYS A O 1
ATOM 1472 N N . ASN A 1 187 ? 2.453 4.631 14.121 1.00 54.31 187 ASN A N 1
ATOM 1473 C CA . ASN A 1 187 ? 3.515 3.738 14.586 1.00 54.31 187 ASN A CA 1
ATOM 1474 C C . ASN A 1 187 ? 3.074 2.275 14.761 1.00 54.31 187 ASN A C 1
ATOM 1476 O O . ASN A 1 187 ? 3.915 1.437 15.081 1.00 54.31 187 ASN A O 1
ATOM 1480 N N . GLY A 1 188 ? 1.784 1.947 14.590 1.00 54.28 188 GLY A N 1
ATOM 1481 C CA . GLY A 1 188 ? 1.276 0.568 14.716 1.00 54.28 188 GLY A CA 1
ATOM 1482 C C . GLY A 1 188 ? 1.411 -0.062 16.112 1.00 54.28 188 GLY A C 1
ATOM 1483 O O . GLY A 1 188 ? 1.084 -1.229 16.296 1.00 54.28 188 GLY A O 1
ATOM 1484 N N . LEU A 1 189 ? 1.901 0.694 17.102 1.00 55.03 189 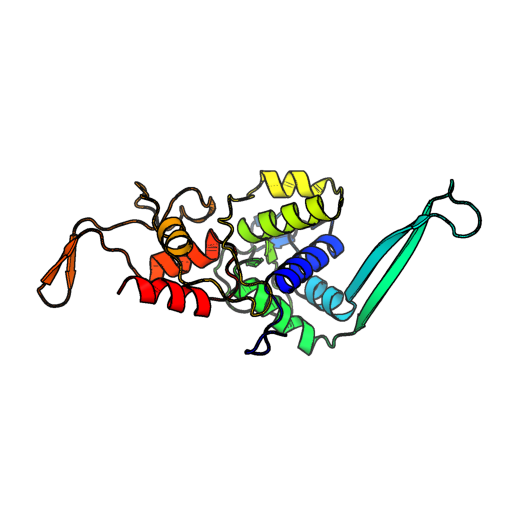LEU A N 1
ATOM 1485 C CA . LEU A 1 189 ? 2.129 0.245 18.483 1.00 55.03 189 LEU A CA 1
ATOM 1486 C C . LEU A 1 189 ? 0.907 0.433 19.387 1.00 55.03 189 LEU A C 1
ATOM 1488 O O . LEU A 1 189 ? 0.861 -0.118 20.481 1.00 55.03 189 LEU A O 1
ATOM 1492 N N . ILE A 1 190 ? -0.056 1.236 18.943 1.00 63.66 190 ILE A N 1
ATOM 1493 C CA . ILE A 1 190 ? -1.231 1.631 19.712 1.00 63.66 190 ILE A CA 1
ATOM 1494 C C . ILE A 1 190 ? -2.442 1.028 19.001 1.00 63.66 190 ILE A C 1
ATOM 1496 O O . ILE A 1 190 ? -2.637 1.264 17.808 1.00 63.66 190 ILE A O 1
ATOM 1500 N N . GLY A 1 191 ? -3.192 0.186 19.715 1.00 65.44 191 GLY A N 1
ATOM 1501 C CA . GLY A 1 191 ? -4.454 -0.403 19.261 1.00 65.44 191 GLY A CA 1
ATOM 1502 C C . GLY A 1 191 ? -5.601 0.608 19.194 1.00 65.44 191 GLY A C 1
ATOM 1503 O O . GLY A 1 191 ? -5.416 1.805 19.411 1.00 65.44 191 GLY A O 1
ATOM 1504 N N . VAL A 1 192 ? -6.808 0.137 18.891 1.00 70.94 192 VAL A N 1
ATOM 1505 C CA . VAL A 1 192 ? -7.997 0.999 18.880 1.00 70.94 192 VAL A CA 1
ATOM 1506 C C . VAL A 1 192 ? -8.322 1.453 20.305 1.00 70.94 192 VAL A C 1
ATOM 1508 O O . VAL A 1 192 ? -8.479 0.632 21.206 1.00 70.94 192 VAL A O 1
ATOM 1511 N N . THR A 1 193 ? -8.460 2.764 20.509 1.00 71.06 193 THR A N 1
ATOM 1512 C CA . THR A 1 193 ? -8.802 3.336 21.818 1.00 71.06 193 THR A CA 1
ATOM 1513 C C . THR A 1 193 ? -10.219 2.927 22.231 1.00 71.06 193 THR A C 1
ATOM 1515 O O . THR A 1 193 ? -11.187 3.136 21.489 1.00 71.06 193 THR A O 1
ATOM 1518 N N . MET A 1 194 ? -10.334 2.368 23.435 1.00 74.62 194 MET A N 1
ATOM 1519 C CA . MET A 1 194 ? -11.587 1.896 24.024 1.00 74.62 194 MET A CA 1
ATOM 1520 C C . MET A 1 194 ? -12.158 2.961 24.964 1.00 74.62 194 MET A C 1
ATOM 1522 O O . MET A 1 194 ? -11.477 3.458 25.854 1.00 74.62 194 MET A O 1
ATOM 1526 N N . ALA A 1 195 ? -13.431 3.299 24.799 1.00 78.06 195 ALA A N 1
ATOM 1527 C CA . ALA A 1 195 ? -14.191 4.092 25.750 1.00 78.06 195 ALA A CA 1
ATOM 1528 C C . ALA A 1 195 ? -14.809 3.168 26.806 1.00 78.06 195 ALA A C 1
ATOM 1530 O O . ALA A 1 195 ? -15.642 2.320 26.473 1.00 78.06 195 ALA A O 1
ATOM 1531 N N . ALA A 1 196 ? -14.435 3.379 28.071 1.00 79.81 196 ALA A N 1
ATOM 1532 C CA . ALA A 1 196 ? -14.875 2.561 29.202 1.00 79.81 196 ALA A CA 1
ATOM 1533 C C . ALA A 1 196 ? -16.403 2.476 29.323 1.00 79.81 196 ALA A C 1
ATOM 1535 O O . ALA A 1 196 ? -16.934 1.408 29.604 1.00 79.81 196 ALA A O 1
ATOM 1536 N N . GLU A 1 197 ? -17.113 3.581 29.073 1.00 83.25 197 GLU A N 1
ATOM 1537 C CA . GLU A 1 197 ? -18.574 3.619 29.055 1.00 83.25 197 GLU A CA 1
ATOM 1538 C C . GLU A 1 197 ? -19.100 4.536 27.942 1.00 83.25 197 GLU A C 1
ATOM 1540 O O . GLU A 1 197 ? -18.586 5.634 27.710 1.00 83.25 197 GLU A O 1
ATOM 1545 N N . ARG A 1 198 ? -20.162 4.104 27.255 1.00 82.81 198 ARG A N 1
ATOM 1546 C CA . ARG A 1 198 ? -20.871 4.899 26.247 1.00 82.81 198 ARG A CA 1
ATOM 1547 C C . ARG A 1 198 ? -22.372 4.663 26.317 1.00 82.81 198 ARG A C 1
ATOM 1549 O O . ARG A 1 198 ? -22.839 3.527 26.324 1.00 82.81 198 ARG A O 1
ATOM 1556 N N . LYS A 1 199 ? -23.142 5.753 26.295 1.00 86.12 199 LYS A N 1
ATOM 1557 C CA . LYS A 1 199 ? -24.604 5.703 26.224 1.00 86.12 199 LYS A CA 1
ATOM 1558 C C . LYS A 1 199 ? -25.070 5.701 24.769 1.00 86.12 199 LYS A C 1
ATOM 1560 O O . LYS A 1 199 ? -24.808 6.658 24.045 1.00 86.12 199 LYS A O 1
ATOM 1565 N N . VAL A 1 200 ? -25.792 4.663 24.353 1.00 83.44 200 VAL A N 1
ATOM 1566 C CA . VAL A 1 200 ? -26.393 4.543 23.014 1.00 83.44 200 VAL A CA 1
ATOM 1567 C C . VAL A 1 200 ? -27.869 4.189 23.172 1.00 83.44 200 VAL A C 1
ATOM 1569 O O . VAL A 1 200 ? -28.208 3.239 23.869 1.00 83.44 200 VAL A O 1
ATOM 1572 N N . ASN A 1 201 ? -28.763 4.975 22.564 1.00 86.12 201 ASN A N 1
ATOM 1573 C CA . ASN A 1 201 ? -30.221 4.771 22.624 1.00 86.12 201 ASN A CA 1
ATOM 1574 C C . ASN A 1 201 ? -30.785 4.585 24.048 1.00 86.12 201 ASN A C 1
ATOM 1576 O O . ASN A 1 201 ? -31.732 3.836 24.262 1.00 86.12 201 ASN A O 1
ATOM 1580 N N . GLY A 1 202 ? -30.195 5.260 25.038 1.00 87.00 202 GLY A N 1
ATOM 1581 C CA . GLY A 1 202 ? -30.616 5.165 26.439 1.00 87.00 202 GLY A CA 1
ATOM 1582 C C . GLY A 1 202 ? -29.918 4.072 27.252 1.00 87.00 202 GLY A C 1
ATOM 1583 O O . GLY A 1 202 ? -29.882 4.195 28.474 1.00 87.00 202 GLY A O 1
ATOM 1584 N N . ASN A 1 203 ? -29.288 3.094 26.600 1.00 87.62 203 ASN A N 1
ATOM 1585 C CA . ASN A 1 203 ? -28.562 2.003 27.244 1.00 87.62 203 ASN A CA 1
ATOM 1586 C C . ASN A 1 203 ? -27.081 2.357 27.428 1.00 87.62 203 ASN A C 1
ATOM 1588 O O . ASN A 1 203 ? -26.483 3.011 26.573 1.00 87.62 203 ASN A O 1
ATOM 1592 N N . MET A 1 204 ? -26.494 1.930 28.546 1.00 87.75 204 MET A N 1
ATOM 1593 C CA . MET A 1 204 ? -25.063 2.073 28.826 1.00 87.75 204 MET A CA 1
ATOM 1594 C C . MET A 1 204 ? -24.325 0.814 28.380 1.00 87.75 204 MET A C 1
ATOM 1596 O O . MET A 1 204 ? -24.678 -0.287 28.796 1.00 87.75 204 MET A O 1
ATOM 1600 N N . TYR A 1 205 ? -23.294 0.994 27.565 1.00 84.69 205 TYR A N 1
ATOM 1601 C CA . TYR A 1 205 ? -22.405 -0.058 27.088 1.00 84.69 205 TYR A CA 1
ATOM 1602 C C . TYR A 1 205 ? -21.005 0.191 27.633 1.00 84.69 205 TYR A C 1
ATOM 1604 O O . TYR A 1 205 ? -20.583 1.345 27.730 1.00 84.69 205 TYR A O 1
ATOM 1612 N N . ARG A 1 206 ? -20.301 -0.882 27.990 1.00 86.12 206 ARG A N 1
ATOM 1613 C CA . ARG A 1 206 ? -18.915 -0.836 28.466 1.00 86.12 206 ARG A CA 1
ATOM 1614 C C . ARG A 1 206 ? -17.950 -1.264 27.378 1.00 86.12 206 ARG A C 1
ATOM 1616 O O . ARG A 1 206 ? -18.368 -1.952 26.452 1.00 86.12 206 ARG A O 1
ATOM 1623 N N . ASP A 1 207 ? -16.701 -0.823 27.502 1.00 81.81 207 ASP A N 1
ATOM 1624 C CA . ASP A 1 207 ? -15.591 -1.230 26.636 1.00 81.81 207 ASP A CA 1
ATOM 1625 C C . ASP A 1 207 ? -15.942 -1.077 25.147 1.00 81.81 207 ASP A C 1
ATOM 1627 O O . ASP A 1 207 ? -15.930 -2.017 24.357 1.00 81.81 207 ASP A O 1
ATOM 1631 N N . THR A 1 208 ? -16.322 0.143 24.763 1.00 81.31 208 THR A N 1
ATOM 1632 C CA . THR A 1 208 ? -16.822 0.445 23.416 1.00 81.31 208 THR A CA 1
ATOM 1633 C C . THR A 1 208 ? -15.786 1.170 22.576 1.00 81.31 208 THR A C 1
ATOM 1635 O O . THR A 1 208 ? -15.104 2.068 23.049 1.00 81.31 208 THR A O 1
ATOM 1638 N N . PHE A 1 209 ? -15.737 0.893 21.282 1.00 84.62 209 PHE A N 1
ATOM 1639 C CA . PHE A 1 209 ? -14.942 1.664 20.326 1.00 84.62 209 PHE A CA 1
ATOM 1640 C C . PHE A 1 209 ? -15.831 2.213 19.206 1.00 84.62 209 PHE A C 1
ATOM 1642 O O . PHE A 1 209 ? -17.039 1.976 19.163 1.00 84.62 209 PHE A O 1
ATOM 1649 N N . THR A 1 210 ? -15.277 3.043 18.319 1.00 83.62 210 THR A N 1
ATOM 1650 C CA . THR A 1 210 ? -16.007 3.472 17.112 1.00 83.62 210 THR A CA 1
ATOM 1651 C C . THR A 1 210 ? -15.564 2.634 15.925 1.00 83.62 210 THR A C 1
ATOM 1653 O O . THR A 1 210 ? -14.366 2.467 15.711 1.00 83.62 210 THR A O 1
ATOM 1656 N N . GLY A 1 211 ? -16.508 2.192 15.091 1.00 84.00 211 GLY A N 1
ATOM 1657 C CA . GLY A 1 211 ? -16.166 1.480 13.857 1.00 84.00 211 GLY A CA 1
ATOM 1658 C C . GLY A 1 211 ? -15.259 2.291 12.923 1.00 84.00 211 GLY A C 1
ATOM 1659 O O . GLY A 1 211 ? -14.446 1.717 12.203 1.00 84.00 211 GLY A O 1
ATOM 1660 N N . LYS A 1 212 ? -15.332 3.632 12.982 1.00 85.06 212 LYS A N 1
ATOM 1661 C CA . LYS A 1 212 ? -14.402 4.527 12.278 1.00 85.06 212 LYS A CA 1
ATOM 1662 C C . LYS A 1 212 ? -12.968 4.369 12.788 1.00 85.06 212 LYS A C 1
ATOM 1664 O O . LYS A 1 212 ? -12.080 4.186 11.967 1.00 85.06 212 LYS A O 1
ATOM 1669 N N . ALA A 1 213 ? -12.747 4.439 14.103 1.00 82.50 213 ALA A N 1
ATOM 1670 C CA . ALA A 1 213 ? -11.411 4.290 14.683 1.00 82.50 213 ALA A CA 1
ATOM 1671 C C . ALA A 1 213 ? -10.815 2.917 14.354 1.00 82.50 213 ALA A C 1
ATOM 1673 O O . ALA A 1 213 ? -9.670 2.839 13.922 1.00 82.50 213 ALA A O 1
ATOM 1674 N N . THR A 1 214 ? -11.618 1.855 14.441 1.00 84.88 214 THR A N 1
ATOM 1675 C CA . THR A 1 214 ? -11.185 0.505 14.058 1.00 84.88 214 THR A CA 1
ATOM 1676 C C . THR A 1 214 ? -10.874 0.395 12.576 1.00 84.88 214 THR A C 1
ATOM 1678 O O . THR A 1 214 ? -9.855 -0.172 12.211 1.00 84.88 214 THR A O 1
ATOM 1681 N N . THR A 1 215 ? -11.704 0.979 11.710 1.00 88.25 215 THR A N 1
ATOM 1682 C CA . THR A 1 215 ? -11.440 1.021 10.265 1.00 88.25 215 THR A CA 1
ATOM 1683 C C . THR A 1 215 ? -10.137 1.751 9.954 1.00 88.25 215 THR A C 1
ATOM 1685 O O . THR A 1 215 ? -9.342 1.270 9.152 1.00 88.25 215 THR A O 1
ATOM 1688 N N . ASP A 1 216 ? -9.907 2.906 10.579 1.00 87.38 216 ASP A N 1
ATOM 1689 C CA . ASP A 1 216 ? -8.691 3.686 10.367 1.00 87.38 216 ASP A CA 1
ATOM 1690 C C . ASP A 1 216 ? -7.455 2.909 10.845 1.00 87.38 216 ASP A C 1
ATOM 1692 O O . ASP A 1 216 ? -6.487 2.794 10.097 1.00 87.38 216 ASP A O 1
ATOM 1696 N N . TRP A 1 217 ? -7.529 2.289 12.025 1.00 86.56 217 TRP A N 1
ATOM 1697 C CA . TRP A 1 217 ? -6.462 1.448 12.560 1.00 86.56 217 TRP A CA 1
ATOM 1698 C C . TRP A 1 217 ? -6.179 0.226 11.679 1.00 86.56 217 TRP A C 1
ATOM 1700 O O . TRP A 1 217 ? -5.031 -0.034 11.336 1.00 86.56 217 TRP A O 1
ATOM 1710 N N . LEU A 1 218 ? -7.214 -0.490 11.236 1.00 87.56 218 LEU A N 1
ATOM 1711 C CA . LEU A 1 218 ? -7.079 -1.637 10.337 1.00 87.56 218 LEU A CA 1
ATOM 1712 C C . LEU A 1 218 ? -6.433 -1.244 8.998 1.00 87.56 218 LEU A C 1
ATOM 1714 O O . LEU A 1 218 ? -5.643 -2.004 8.434 1.00 87.56 218 LEU A O 1
ATOM 1718 N N . MET A 1 219 ? -6.740 -0.050 8.485 1.00 90.31 219 MET A N 1
ATOM 1719 C CA . MET A 1 219 ? -6.125 0.455 7.260 1.00 90.31 219 MET A CA 1
ATOM 1720 C C . MET A 1 219 ? -4.676 0.914 7.458 1.00 90.31 219 MET A C 1
ATOM 1722 O O . MET A 1 219 ? -3.900 0.767 6.520 1.00 90.31 219 MET A O 1
ATOM 1726 N N . ASP A 1 220 ? -4.287 1.442 8.619 1.00 87.56 220 ASP A N 1
ATOM 1727 C CA . ASP A 1 220 ? -2.929 1.973 8.848 1.00 87.56 220 ASP A CA 1
ATOM 1728 C C . ASP A 1 220 ? -1.958 0.932 9.418 1.00 87.56 220 ASP A C 1
ATOM 1730 O O . ASP A 1 220 ? -0.795 0.864 9.018 1.00 87.56 220 ASP A O 1
ATOM 1734 N N . CYS A 1 221 ? -2.443 0.103 10.339 1.00 86.12 221 CYS A N 1
ATOM 1735 C CA . CYS A 1 221 ? -1.634 -0.772 11.183 1.00 86.12 221 CYS A CA 1
ATOM 1736 C C . CYS A 1 221 ? -1.661 -2.234 10.731 1.00 86.12 221 CYS A C 1
ATOM 1738 O O . CYS A 1 221 ? -0.904 -3.049 11.257 1.00 86.12 221 CYS A O 1
ATOM 1740 N N . CYS A 1 222 ? -2.509 -2.598 9.766 1.00 88.19 222 CYS A N 1
ATOM 1741 C CA . CYS A 1 222 ? -2.608 -3.967 9.269 1.00 88.19 222 CYS A CA 1
ATOM 1742 C C . CYS A 1 222 ? -2.258 -4.082 7.786 1.00 88.19 222 CYS A C 1
ATOM 1744 O O . CYS A 1 222 ? -1.981 -3.131 7.060 1.00 88.19 222 CYS A O 1
ATOM 1746 N N . THR A 1 223 ? -2.285 -5.321 7.319 1.00 88.94 223 THR A N 1
ATOM 1747 C CA . THR A 1 223 ? -2.018 -5.696 5.931 1.00 88.94 223 THR A CA 1
ATOM 1748 C C . THR A 1 223 ? -3.229 -5.573 4.999 1.00 88.94 223 THR A C 1
ATOM 1750 O O . THR A 1 223 ? -3.108 -5.965 3.834 1.00 88.94 223 THR A O 1
ATOM 1753 N N . ILE A 1 224 ? -4.354 -5.032 5.479 1.00 90.81 224 ILE A N 1
ATOM 1754 C CA . ILE A 1 224 ? -5.579 -4.786 4.702 1.00 90.81 224 ILE A CA 1
ATOM 1755 C C . ILE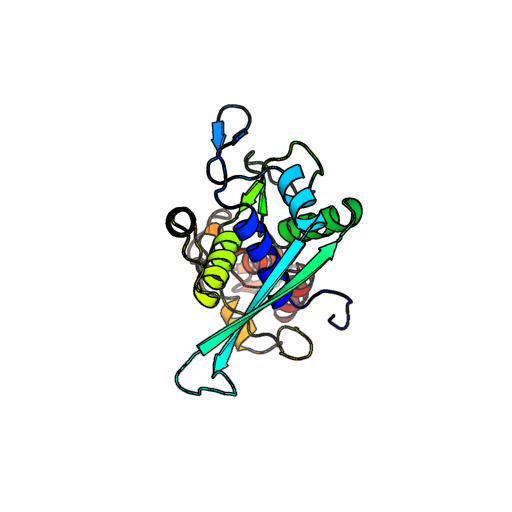 A 1 224 ? -5.324 -3.718 3.644 1.00 90.81 224 ILE A C 1
ATOM 1757 O O . ILE A 1 224 ? -4.578 -2.775 3.885 1.00 90.81 224 ILE A O 1
ATOM 1761 N N . VAL A 1 225 ? -5.916 -3.867 2.461 1.00 91.94 225 VAL A N 1
ATOM 1762 C CA . VAL A 1 225 ? -5.739 -2.922 1.343 1.00 91.94 225 VAL A CA 1
ATOM 1763 C C . VAL A 1 225 ? -7.053 -2.326 0.851 1.00 91.94 225 VAL A C 1
ATOM 1765 O O . VAL A 1 225 ? -7.026 -1.354 0.104 1.00 91.94 225 VAL A O 1
ATOM 1768 N N . ASP A 1 226 ? -8.190 -2.872 1.286 1.00 90.75 226 ASP A N 1
ATOM 1769 C CA . ASP A 1 226 ? -9.518 -2.391 0.927 1.00 90.75 226 ASP A CA 1
ATOM 1770 C C . ASP A 1 226 ? -10.332 -2.088 2.189 1.00 90.75 226 ASP A C 1
ATOM 1772 O O . ASP A 1 226 ? -10.519 -2.933 3.064 1.00 90.75 226 ASP A O 1
ATOM 1776 N N . LYS A 1 227 ? -10.860 -0.864 2.257 1.00 88.81 227 LYS A N 1
ATOM 1777 C CA . LYS A 1 227 ? -11.716 -0.396 3.349 1.00 88.81 227 LYS A CA 1
ATOM 1778 C C . LYS A 1 227 ? -13.005 -1.219 3.483 1.00 88.81 227 LYS A C 1
ATOM 1780 O O . LYS A 1 227 ? -13.616 -1.231 4.544 1.00 88.81 227 LYS A O 1
ATOM 1785 N N . ARG A 1 228 ? -13.460 -1.902 2.433 1.00 89.62 228 ARG A N 1
ATOM 1786 C CA . ARG A 1 228 ? -14.633 -2.789 2.520 1.00 89.62 228 ARG A CA 1
ATOM 1787 C C . ARG A 1 228 ? -14.385 -3.949 3.486 1.00 89.62 228 ARG A C 1
ATOM 1789 O O . ARG A 1 228 ? -15.240 -4.226 4.319 1.00 89.62 228 ARG A O 1
ATOM 1796 N N . GLU A 1 229 ? -13.178 -4.515 3.469 1.00 87.88 229 GLU A N 1
ATOM 1797 C CA . GLU A 1 229 ? -12.780 -5.609 4.370 1.00 87.88 229 GLU A CA 1
ATOM 1798 C C . GLU A 1 229 ? -12.768 -5.160 5.834 1.00 87.88 229 GLU A C 1
ATOM 1800 O O . GLU A 1 229 ? -13.097 -5.929 6.734 1.00 87.88 229 GLU A O 1
ATOM 1805 N N . THR A 1 230 ? -12.430 -3.894 6.099 1.00 87.62 230 THR A N 1
ATOM 1806 C CA . THR A 1 230 ? -12.467 -3.382 7.473 1.00 87.62 230 THR A CA 1
ATOM 1807 C C . THR A 1 230 ? -13.890 -3.276 7.992 1.00 87.62 230 THR A C 1
ATOM 1809 O O . THR A 1 230 ? -14.112 -3.481 9.178 1.00 87.62 230 THR A O 1
ATOM 1812 N N . VAL A 1 231 ? -14.860 -2.957 7.130 1.00 87.06 231 VAL A N 1
ATOM 1813 C CA . VAL A 1 231 ? -16.273 -2.917 7.521 1.00 87.06 231 VAL A CA 1
ATOM 1814 C C . VAL A 1 231 ? -16.755 -4.319 7.880 1.00 87.06 231 VAL A C 1
ATOM 1816 O O . VAL A 1 231 ? -17.388 -4.470 8.919 1.00 87.06 231 VAL A O 1
ATOM 1819 N N . GLU A 1 232 ? -16.398 -5.331 7.088 1.00 86.44 232 GLU A N 1
ATOM 1820 C CA . GLU A 1 232 ? -16.730 -6.735 7.369 1.00 86.44 232 GLU A CA 1
ATOM 1821 C C . GLU A 1 232 ? -16.194 -7.173 8.740 1.00 86.44 232 GLU A C 1
ATOM 1823 O O . GLU A 1 232 ? -16.959 -7.672 9.564 1.00 86.44 232 GLU A O 1
ATOM 1828 N N . ILE A 1 233 ? -14.926 -6.878 9.046 1.00 85.25 233 ILE A N 1
ATOM 1829 C CA . ILE A 1 233 ? -14.339 -7.175 10.364 1.00 85.25 233 ILE A CA 1
ATOM 1830 C C . ILE A 1 233 ? -15.047 -6.402 11.477 1.00 85.25 233 ILE A C 1
ATOM 1832 O O . ILE A 1 233 ? -15.412 -6.976 12.498 1.00 85.25 233 ILE A O 1
ATOM 1836 N N . VAL A 1 234 ? -15.270 -5.098 11.293 1.00 85.06 234 VAL A N 1
ATOM 1837 C CA . VAL A 1 234 ? -15.909 -4.248 12.308 1.00 85.06 234 VAL A CA 1
ATOM 1838 C C . VAL A 1 234 ? -17.331 -4.718 12.621 1.00 85.06 234 VAL A C 1
ATOM 1840 O O . VAL A 1 234 ? -17.750 -4.633 13.773 1.00 85.06 234 VAL A O 1
ATOM 1843 N N . THR A 1 235 ? -18.065 -5.247 11.638 1.00 84.69 235 THR A N 1
ATOM 1844 C CA . THR A 1 235 ? -19.419 -5.777 11.864 1.00 84.69 235 THR A CA 1
ATOM 1845 C C . THR A 1 235 ? -19.462 -7.040 12.719 1.00 84.69 235 THR A C 1
ATOM 1847 O O . THR A 1 235 ? -20.510 -7.326 13.284 1.00 84.69 235 THR A O 1
ATOM 1850 N N . LEU A 1 236 ? -18.346 -7.758 12.882 1.00 82.69 236 LEU A N 1
ATOM 1851 C CA . LEU A 1 236 ? -18.275 -8.933 13.759 1.00 82.69 236 LEU A CA 1
ATOM 1852 C C . LEU A 1 236 ? -18.299 -8.570 15.256 1.00 82.69 236 LEU A C 1
ATOM 1854 O O . LEU A 1 236 ? -18.469 -9.454 16.089 1.00 82.69 236 LEU A O 1
ATOM 1858 N N . PHE A 1 237 ? -18.135 -7.287 15.598 1.00 76.12 237 PHE A N 1
ATOM 1859 C CA . PHE A 1 237 ? -18.155 -6.783 16.976 1.00 76.12 237 PHE A CA 1
ATOM 1860 C C . PHE A 1 237 ? -19.510 -6.194 17.410 1.00 76.12 237 PHE A C 1
ATOM 1862 O O . PHE A 1 237 ? -19.601 -5.650 18.513 1.00 76.12 237 PHE A O 1
ATOM 1869 N N . VAL A 1 238 ? -20.528 -6.232 16.541 1.00 70.94 238 VAL A N 1
ATOM 1870 C CA . VAL A 1 238 ? -21.868 -5.658 16.777 1.00 70.94 238 VAL A CA 1
ATOM 1871 C C . VAL A 1 238 ? -22.852 -6.722 17.244 1.00 70.94 238 VAL A C 1
ATOM 1873 O O . VAL A 1 238 ? -22.854 -7.822 16.652 1.00 70.94 238 VAL A O 1
#

Organism: NCBI:txid451672

Foldseek 3Di:
DFPVPDDQLLVLLLLLLQLLVVCPPAAWDDQPPDIDGRKDWLQSSLVCQQWPKDWDWDWDQDPVGNVDIDIDIDIDTDHDDSVRRLVSVLLCLQLQQKAFPNPDGDNHRDNGDTMIHGALDNLQSNLVSCVVVVPDDPVNVVSCVVANAQADEFDADPRNSAGDLDPVNLVLQDDAFPDPDPPPLSRLPGHFYFDQWDADPNDIDGRDGDLVSSLVSCSRRYSDSHSVNSVVNSVSVD